Protein AF-A0A6N7WLU1-F1 (afdb_monomer)

InterPro domains:
  IPR025462 Protein of unknown function DUF4313 [PF14190] (260-358)

Secondary structure (DSSP, 8-state):
-EEEEE-TT--S-THHHHTTSEEEEEEEEEEEE---HHHHHHHHHHHHHS-HHHHHHHHHHHHHHHHHHHHHHHHHHHHHS-EETTSSS-SS-TTSSS--EEEEEEEPPGGGT--SEEEEEEEEEE-TTS-HHHHHHHHHHHHHHHHHHHTT-TTEEEEEEEEEEE-HHHHHHHHHHHHHHHTT-EEEETTEEEEEEEETTEEEEEETT-SS--EEPPHHHHHHHHHHTT-------GGG----EEEEEETTEEEEEEEEEEE-TTS-EEEEEEE-TTSS-EEEEESEE--SSPPPTTEEEE-TTT-TTHHHHHHHTT-EEEEEEEEEETTEEEEEEEE-HHHHHHH-HHHHHHHHHHHHHHH--

Foldseek 3Di:
DAEAEAAVQVDDDCVCVVVPQKDKFFFKKKKAFDDDPVRVVVLVVPVVPDDPVVNLVVVLVVQVVLQVLQVVVVVVCVVVFFEAPPDPDGPDDLLDPPGFWYKDFDFDDVSSVDGDTRRNIMMTTGRPNDDRVSNVVVVVVSVVVCCVPPVPPPRIYIYTYIDMDGPVVVLVVLLLVLLVVQAQDWDADPNATFGWHQDPNWIWTDGPPDPPDIHTDDSVRSQVGCVVVVNDPPPCPPPPPPQQFDWDDDPNDTWTWAWFWAADPVLAIWIWIWTCRPPDTDTDGTQFDDDDDDDDPQKTWGPCVSPVCSVVSCVVVVFWDFPPDWDDDDPDITTMTRGDLVNCCVNYVPSSVVSVVSVVVVVVD

Nearest PDB structures (foldseek):
  3gz6-assembly1_B  TM=7.232E-01  e=3.146E+00  Shewanella oneidensis
  7oc9-assembly1_A  TM=3.845E-01  e=5.058E-01  Bdellovibrio bacteriovorus HD100
  4k0j-assembly2_F  TM=1.305E-01  e=5.058E-01  Cupriavidus metallidurans CH34

pLDDT: mean 90.85, std 9.52, range [38.41, 98.44]

Mean predicted aligned error: 15.54 Å

Sequence (365 aa):
MKIHEDRSHVNIDTKWFTKGYAKEDVHTLRLQFLYDEAEQAANRQFQDSHTDEEWNQRIREASKNKSAAMEPVMSAIAQEFVCFQYAADDPAPYDSDQWDLFFWCNSFPSSLALSGRDFSYFTLTFNERQTWEKRNAVCQQVLDFLHTRFQNHPNLNVSIQYSIWFDHPKIHEVIERIKPRLEGQCCVYDQKEGRLLLQDGVLLFKPKYAKKHVCRLSQSDILTLSWELGIEDEEPAAEDSTPITLPYEKYGDTHPIQLQVTYYLNGNLAIEMIAWDDEVPEPWATLTVNLPGQRQKDHAFIDTNADSEFPVWLIRHGLALPTGRTMQSGFCTYPEYRFRADRLQELDPEGYADYLKNLERRCSA

Structure (mmCIF, N/CA/C/O backbone):
data_AF-A0A6N7WLU1-F1
#
_entry.id   AF-A0A6N7WLU1-F1
#
loop_
_atom_site.group_PDB
_atom_site.id
_atom_site.type_symbol
_atom_site.label_atom_id
_atom_site.label_alt_id
_atom_site.label_comp_id
_atom_site.label_asym_id
_atom_site.label_entity_id
_atom_site.label_seq_id
_atom_site.pdbx_PDB_ins_code
_atom_site.Cartn_x
_atom_site.Cartn_y
_atom_site.Cartn_z
_atom_site.occupancy
_atom_site.B_iso_or_equiv
_atom_site.auth_seq_id
_atom_site.auth_comp_id
_atom_site.auth_asym_id
_atom_site.auth_atom_id
_atom_site.pdbx_PDB_model_num
ATOM 1 N N . MET A 1 1 ? 18.699 -5.246 -17.454 1.00 93.88 1 MET A N 1
ATOM 2 C CA . MET A 1 1 ? 17.593 -4.430 -16.925 1.00 93.88 1 MET A CA 1
ATOM 3 C C . MET A 1 1 ? 17.991 -3.926 -15.554 1.00 93.88 1 MET A C 1
ATOM 5 O O . MET A 1 1 ? 18.672 -4.649 -14.837 1.00 93.88 1 MET A O 1
ATOM 9 N N . LYS A 1 2 ? 17.610 -2.700 -15.199 1.00 93.69 2 LYS A N 1
ATOM 10 C CA . LYS A 1 2 ? 17.848 -2.119 -13.871 1.00 93.69 2 LYS A CA 1
ATOM 11 C C . LYS A 1 2 ? 16.511 -1.716 -13.257 1.00 93.69 2 LYS A C 1
ATOM 13 O O . LYS A 1 2 ? 15.700 -1.111 -13.955 1.00 93.69 2 LYS A O 1
ATOM 18 N N . ILE A 1 3 ? 16.295 -2.058 -11.991 1.00 93.75 3 ILE A N 1
ATOM 19 C CA . ILE A 1 3 ? 15.084 -1.708 -11.241 1.00 93.75 3 ILE A CA 1
ATOM 20 C C . ILE A 1 3 ? 15.468 -0.710 -10.150 1.00 93.75 3 ILE A C 1
ATOM 22 O O . ILE A 1 3 ? 16.480 -0.898 -9.477 1.00 93.75 3 ILE A O 1
ATOM 26 N N . HIS A 1 4 ? 14.665 0.338 -9.995 1.00 93.62 4 HIS A N 1
ATOM 27 C CA . HIS A 1 4 ? 14.847 1.393 -9.003 1.00 93.62 4 HIS A CA 1
ATOM 28 C C . HIS A 1 4 ? 13.548 1.609 -8.232 1.00 93.62 4 HIS A C 1
ATOM 30 O O . HIS A 1 4 ? 12.469 1.597 -8.823 1.00 93.62 4 HIS A O 1
ATOM 36 N N . GLU A 1 5 ? 13.651 1.866 -6.935 1.00 92.38 5 GLU A N 1
ATOM 37 C CA . GLU A 1 5 ? 12.511 2.255 -6.104 1.00 92.38 5 GLU A CA 1
ATOM 38 C C . GLU A 1 5 ? 12.512 3.774 -5.907 1.00 92.38 5 GLU A C 1
ATOM 40 O O . GLU A 1 5 ? 13.498 4.352 -5.449 1.00 92.38 5 GLU A O 1
ATOM 45 N N . ASP A 1 6 ? 11.407 4.423 -6.266 1.00 88.25 6 ASP A N 1
ATOM 46 C CA . ASP A 1 6 ? 11.215 5.868 -6.187 1.00 88.25 6 ASP A CA 1
ATOM 47 C C . ASP A 1 6 ? 10.103 6.202 -5.184 1.00 88.25 6 ASP A C 1
ATOM 49 O O . ASP A 1 6 ? 8.908 6.120 -5.473 1.00 88.25 6 ASP A O 1
ATOM 53 N N . ARG A 1 7 ? 10.527 6.607 -3.984 1.00 87.31 7 ARG A N 1
ATOM 54 C CA . ARG A 1 7 ? 9.657 7.096 -2.903 1.00 87.31 7 ARG A CA 1
ATOM 55 C C . ARG A 1 7 ? 9.669 8.620 -2.782 1.00 87.31 7 ARG A C 1
ATOM 57 O O . ARG A 1 7 ? 9.241 9.152 -1.764 1.00 87.31 7 ARG A O 1
ATOM 64 N N . SER A 1 8 ? 10.151 9.347 -3.794 1.00 81.25 8 SER A N 1
ATOM 65 C CA . SER A 1 8 ? 10.285 10.814 -3.729 1.00 81.25 8 SER A CA 1
ATOM 66 C C . SER A 1 8 ? 8.956 11.551 -3.504 1.00 81.25 8 SER A C 1
ATOM 68 O O . SER A 1 8 ? 8.952 12.664 -2.981 1.00 81.25 8 SER A O 1
ATOM 70 N N . HIS A 1 9 ? 7.829 10.917 -3.844 1.00 72.00 9 HIS A N 1
ATOM 71 C CA . HIS A 1 9 ? 6.476 11.436 -3.627 1.00 72.00 9 HIS A CA 1
ATOM 72 C C . HIS A 1 9 ? 5.846 11.020 -2.285 1.00 72.00 9 HIS A C 1
ATOM 74 O O . HIS A 1 9 ? 4.779 11.518 -1.929 1.00 72.00 9 HIS A O 1
ATOM 80 N N . VAL A 1 10 ? 6.507 10.156 -1.510 1.00 80.62 10 VAL A N 1
ATOM 81 C CA . VAL A 1 10 ? 6.067 9.720 -0.178 1.00 80.62 10 VAL A CA 1
ATOM 82 C C . VAL A 1 10 ? 6.698 10.649 0.860 1.00 80.62 10 VAL A C 1
ATOM 84 O O . VAL A 1 10 ? 7.696 10.324 1.496 1.00 80.62 10 VAL A O 1
ATOM 87 N N . ASN A 1 11 ? 6.141 11.854 0.996 1.00 74.50 11 ASN A N 1
ATOM 88 C CA . ASN A 1 11 ? 6.599 12.845 1.972 1.00 74.50 11 ASN A CA 1
ATOM 89 C C . ASN A 1 11 ? 5.518 13.092 3.031 1.00 74.50 11 ASN A C 1
ATOM 91 O O . ASN A 1 11 ? 4.776 14.072 2.965 1.00 74.50 11 ASN A O 1
ATOM 95 N N . ILE A 1 12 ? 5.403 12.161 3.978 1.00 77.62 12 ILE A N 1
ATOM 96 C CA . ILE A 1 12 ? 4.497 12.265 5.122 1.00 77.62 12 ILE A CA 1
ATOM 97 C C . ILE A 1 12 ? 5.198 11.798 6.400 1.00 77.62 12 ILE A C 1
ATOM 99 O O . ILE A 1 12 ? 6.137 11.003 6.345 1.00 77.62 12 ILE A O 1
ATOM 103 N N . ASP A 1 13 ? 4.739 12.292 7.549 1.00 79.31 13 ASP A N 1
ATOM 104 C CA . ASP A 1 13 ? 5.225 11.866 8.861 1.00 79.31 13 ASP A CA 1
ATOM 105 C C . ASP A 1 13 ? 5.063 10.342 9.034 1.00 79.31 13 ASP A C 1
ATOM 107 O O . ASP A 1 13 ? 4.005 9.767 8.757 1.00 79.31 13 ASP A O 1
ATOM 111 N N . THR A 1 14 ? 6.119 9.676 9.508 1.00 82.75 14 THR A N 1
ATOM 112 C CA . THR A 1 14 ? 6.138 8.224 9.715 1.00 82.75 14 THR A CA 1
ATOM 113 C C . THR A 1 14 ? 5.072 7.755 10.707 1.00 82.75 14 THR A C 1
ATOM 115 O O . THR A 1 14 ? 4.638 6.601 10.634 1.00 82.75 14 THR A O 1
ATOM 118 N N . LYS A 1 15 ? 4.580 8.651 11.577 1.00 83.06 15 LYS A N 1
ATOM 119 C CA . LYS A 1 15 ? 3.493 8.391 12.529 1.00 83.06 15 LYS A CA 1
ATOM 120 C C . LYS A 1 15 ? 2.196 7.934 11.850 1.00 83.06 15 LYS A C 1
ATOM 122 O O . LYS A 1 15 ? 1.459 7.132 12.423 1.00 83.06 15 LYS A O 1
ATOM 127 N N . TRP A 1 16 ? 1.946 8.352 10.606 1.00 86.88 16 TRP A N 1
ATOM 128 C CA . TRP A 1 16 ? 0.795 7.890 9.820 1.00 86.88 16 TRP A CA 1
ATOM 129 C C . TRP A 1 16 ? 0.850 6.386 9.522 1.00 86.88 16 TRP A C 1
ATOM 131 O O . TRP A 1 16 ? -0.180 5.710 9.571 1.00 86.88 16 TRP A O 1
ATOM 141 N N . PHE A 1 17 ? 2.047 5.851 9.266 1.00 84.81 17 PHE A N 1
ATOM 142 C CA . PHE A 1 17 ? 2.252 4.420 9.038 1.00 84.81 17 PHE A CA 1
ATOM 143 C C . PHE A 1 17 ? 2.236 3.636 10.350 1.00 84.81 17 PHE A C 1
ATOM 145 O O . PHE A 1 17 ? 1.579 2.601 10.432 1.00 84.81 17 PHE A O 1
ATOM 152 N N . THR A 1 18 ? 2.904 4.129 11.401 1.00 84.44 18 THR A N 1
ATOM 153 C CA . THR A 1 18 ? 2.996 3.400 12.682 1.00 84.44 18 THR A CA 1
ATOM 154 C C . THR A 1 18 ? 1.649 3.271 13.389 1.00 84.44 18 THR A C 1
ATOM 156 O O . THR A 1 18 ? 1.381 2.239 13.998 1.00 84.44 18 THR A O 1
ATOM 159 N N . LYS A 1 19 ? 0.766 4.269 13.267 1.00 82.81 19 LYS A N 1
ATOM 160 C CA . LYS A 1 19 ? -0.621 4.205 13.766 1.00 82.81 19 LYS A CA 1
ATOM 161 C C . LYS A 1 19 ? -1.573 3.455 12.814 1.00 82.81 19 LYS A C 1
ATOM 163 O O . LYS A 1 19 ? -2.748 3.246 13.123 1.00 82.81 19 LYS A O 1
ATOM 168 N N . GLY A 1 20 ? -1.079 3.026 11.651 1.00 86.38 20 GLY A N 1
ATOM 169 C CA . GLY A 1 20 ? -1.842 2.275 10.658 1.00 86.38 20 GLY A CA 1
ATOM 170 C C . GLY A 1 20 ? -2.976 3.081 10.025 1.00 86.38 20 GLY A C 1
ATOM 171 O O . GLY A 1 20 ? -4.039 2.516 9.787 1.00 86.38 20 GLY A O 1
ATOM 172 N N . TYR A 1 21 ? -2.785 4.388 9.824 1.00 88.31 21 TYR A N 1
ATOM 173 C CA . TYR A 1 21 ? -3.697 5.250 9.055 1.00 88.31 21 TYR A CA 1
ATOM 174 C C . TYR A 1 21 ? -3.295 5.344 7.584 1.00 88.31 21 TYR A C 1
ATOM 176 O O . TYR A 1 21 ? -4.115 5.679 6.732 1.00 88.31 21 TYR A O 1
ATOM 184 N N . ALA A 1 22 ? -2.030 5.052 7.293 1.00 89.62 22 ALA A N 1
ATOM 185 C CA . ALA A 1 22 ? -1.471 5.056 5.959 1.00 89.62 22 ALA A CA 1
ATOM 186 C C . ALA A 1 22 ? -0.700 3.764 5.684 1.00 89.62 22 ALA A C 1
ATOM 188 O O . ALA A 1 22 ? -0.138 3.148 6.594 1.00 89.62 22 ALA A O 1
ATOM 189 N N . LYS A 1 23 ? -0.647 3.378 4.412 1.00 89.12 23 LYS A N 1
ATOM 190 C CA . LYS A 1 23 ? 0.209 2.307 3.897 1.00 89.12 23 LYS A CA 1
ATOM 191 C C . LYS A 1 23 ? 0.943 2.792 2.657 1.00 89.12 23 LYS A C 1
ATOM 193 O O . LYS A 1 23 ? 0.454 3.663 1.939 1.00 89.12 23 LYS A O 1
ATOM 198 N N . GLU A 1 24 ? 2.122 2.227 2.430 1.00 88.75 24 GLU A N 1
ATOM 199 C CA . GLU A 1 24 ? 2.823 2.398 1.162 1.00 88.75 24 GLU A CA 1
ATOM 200 C C . GLU A 1 24 ? 2.038 1.659 0.071 1.00 88.75 24 GLU A C 1
ATOM 202 O O . GLU A 1 24 ? 1.636 0.507 0.250 1.00 88.75 24 GLU A O 1
ATOM 207 N N . ASP A 1 25 ? 1.784 2.352 -1.033 1.00 91.81 25 ASP A N 1
ATOM 208 C CA . ASP A 1 25 ? 1.048 1.836 -2.181 1.00 91.81 25 ASP A CA 1
ATOM 209 C C . ASP A 1 25 ? 1.845 2.093 -3.458 1.00 91.81 25 ASP A C 1
ATOM 211 O O . ASP A 1 25 ? 2.680 2.997 -3.532 1.00 91.81 25 ASP A O 1
ATOM 215 N N . VAL A 1 26 ? 1.605 1.280 -4.476 1.00 94.50 26 VAL A N 1
ATOM 216 C CA . VAL A 1 26 ? 2.252 1.419 -5.778 1.00 94.50 26 VAL A CA 1
ATOM 217 C C . VAL A 1 26 ? 1.408 2.326 -6.663 1.00 94.50 26 VAL A C 1
ATOM 219 O O . VAL A 1 26 ? 0.217 2.096 -6.869 1.00 94.50 26 VAL A O 1
ATOM 222 N N . HIS A 1 27 ? 2.027 3.369 -7.212 1.00 94.50 27 HIS A N 1
ATOM 223 C CA . HIS A 1 27 ? 1.328 4.333 -8.056 1.00 94.50 27 HIS A CA 1
ATOM 224 C C . HIS A 1 27 ? 1.560 4.073 -9.537 1.00 94.50 27 HIS A C 1
ATOM 226 O O . HIS A 1 27 ? 0.618 3.989 -10.324 1.00 94.50 27 HIS A O 1
ATOM 232 N N . THR A 1 28 ? 2.819 3.967 -9.955 1.00 96.75 28 THR A N 1
ATOM 233 C CA . THR A 1 28 ? 3.169 3.878 -11.376 1.00 96.75 28 THR A CA 1
ATOM 234 C C . THR A 1 28 ? 4.484 3.139 -11.569 1.00 96.75 28 THR A C 1
ATOM 236 O O . THR A 1 28 ? 5.448 3.374 -10.844 1.00 96.75 28 THR A O 1
ATOM 239 N N . LEU A 1 29 ? 4.556 2.291 -12.593 1.00 98.06 29 LEU A N 1
ATOM 240 C CA . LEU A 1 29 ? 5.821 1.810 -13.137 1.00 98.06 29 LEU A CA 1
ATOM 241 C C . LEU A 1 29 ? 6.249 2.719 -14.283 1.00 98.06 29 LEU A C 1
ATOM 243 O O . LEU A 1 29 ? 5.501 2.934 -15.234 1.00 98.06 29 LEU A O 1
ATOM 247 N N . ARG A 1 30 ? 7.471 3.234 -14.218 1.00 97.88 30 ARG A N 1
ATOM 248 C CA . ARG A 1 30 ? 8.088 4.021 -15.286 1.00 97.88 30 ARG A CA 1
ATOM 249 C C . ARG A 1 30 ? 9.141 3.179 -15.978 1.00 97.88 30 ARG A C 1
ATOM 251 O O . ARG A 1 30 ? 10.101 2.756 -15.342 1.00 97.88 30 ARG A O 1
ATOM 258 N N . LEU A 1 31 ? 8.976 2.962 -17.276 1.00 98.19 31 LEU A N 1
ATOM 259 C CA . LEU A 1 31 ? 9.892 2.180 -18.090 1.00 98.19 31 LEU A CA 1
ATOM 260 C C . LEU A 1 31 ? 10.575 3.104 -19.092 1.00 98.19 31 LEU A C 1
ATOM 262 O O . LEU A 1 31 ? 9.920 3.844 -19.826 1.00 98.19 31 LEU A O 1
ATOM 266 N N . GLN A 1 32 ? 11.905 3.078 -19.112 1.00 97.50 32 GLN A N 1
ATOM 267 C CA . GLN A 1 32 ? 12.691 3.978 -19.943 1.00 97.50 32 GLN A CA 1
ATOM 268 C C . GLN A 1 32 ? 13.935 3.295 -20.506 1.00 97.50 32 GLN A C 1
ATOM 270 O O . GLN A 1 32 ? 14.627 2.541 -19.816 1.00 97.50 32 GLN A O 1
ATOM 275 N N . PHE A 1 33 ? 14.252 3.627 -21.755 1.00 97.56 33 PHE A N 1
ATOM 276 C CA . PHE A 1 33 ? 15.545 3.339 -22.353 1.00 97.56 33 PHE A CA 1
ATOM 277 C C . PHE A 1 33 ? 16.582 4.352 -21.857 1.00 97.56 33 PHE A C 1
ATOM 279 O O . PHE A 1 33 ? 16.478 5.543 -22.164 1.00 97.56 33 PHE A O 1
ATOM 286 N N . LEU A 1 34 ? 17.619 3.890 -21.156 1.00 96.06 34 LEU A N 1
ATOM 287 C CA . LEU A 1 34 ? 18.763 4.721 -20.772 1.00 96.06 34 LEU A CA 1
ATOM 288 C C . LEU A 1 34 ? 20.062 4.160 -21.347 1.00 96.06 34 LEU A C 1
ATOM 290 O O . LEU A 1 34 ? 20.343 2.965 -21.235 1.00 96.06 34 LEU A O 1
ATOM 294 N N . TYR A 1 35 ? 20.860 5.052 -21.929 1.00 94.38 35 TYR A N 1
ATOM 295 C CA . TYR A 1 35 ? 22.223 4.753 -22.354 1.00 94.38 35 TYR A CA 1
ATOM 296 C C . TYR A 1 35 ? 23.127 4.508 -21.150 1.00 94.38 35 TYR A C 1
ATOM 298 O O . TYR A 1 35 ? 23.018 5.213 -20.139 1.00 94.38 35 TYR A O 1
ATOM 306 N N . ASP A 1 36 ? 24.048 3.559 -21.280 1.00 92.69 36 ASP A N 1
ATOM 307 C CA . ASP A 1 36 ? 25.151 3.419 -20.337 1.00 92.69 36 ASP A CA 1
ATOM 308 C C . ASP A 1 36 ? 26.187 4.551 -20.492 1.00 92.69 36 ASP A C 1
ATOM 310 O O . ASP A 1 36 ? 26.099 5.408 -21.377 1.00 92.69 36 ASP A O 1
ATOM 314 N N . GLU A 1 37 ? 27.165 4.601 -19.589 1.00 93.50 37 GLU A N 1
ATOM 315 C CA . GLU A 1 37 ? 28.172 5.667 -19.581 1.00 93.50 37 GLU A CA 1
ATOM 316 C C . GLU A 1 37 ? 29.026 5.695 -20.857 1.00 93.50 37 GLU A C 1
ATOM 318 O O . GLU A 1 37 ? 29.395 6.779 -21.321 1.00 93.50 37 GLU A O 1
ATOM 323 N N . ALA A 1 38 ? 29.309 4.531 -21.448 1.00 94.75 38 ALA A N 1
ATOM 324 C CA . ALA A 1 38 ? 30.110 4.417 -22.660 1.00 94.75 38 ALA A CA 1
ATOM 325 C C . ALA A 1 38 ? 29.323 4.907 -23.883 1.00 94.75 38 ALA A C 1
ATOM 327 O O . ALA A 1 38 ? 29.839 5.688 -24.683 1.00 94.75 38 ALA A O 1
ATOM 328 N N . GLU A 1 39 ? 28.052 4.527 -23.995 1.00 94.31 39 GLU A N 1
ATOM 329 C CA . GLU A 1 39 ? 27.132 4.999 -25.027 1.00 94.31 39 GLU A CA 1
ATOM 330 C C . GLU A 1 39 ? 26.903 6.513 -24.928 1.00 94.31 39 GLU A C 1
ATOM 332 O O . GLU A 1 39 ? 26.920 7.222 -25.939 1.00 94.31 39 GLU A O 1
ATOM 337 N N . GLN A 1 40 ? 26.742 7.044 -23.711 1.00 92.81 40 GLN A N 1
ATOM 338 C CA . GLN A 1 40 ? 26.640 8.487 -23.486 1.00 92.81 40 GLN A CA 1
ATOM 339 C C . GLN A 1 40 ? 27.921 9.220 -23.900 1.00 92.81 40 GLN A C 1
ATOM 341 O O . GLN A 1 40 ? 27.842 10.270 -24.538 1.00 92.81 40 GLN A O 1
ATOM 346 N N . ALA A 1 41 ? 29.097 8.683 -23.561 1.00 94.56 41 ALA A N 1
ATOM 347 C CA . ALA A 1 41 ? 30.378 9.261 -23.960 1.00 94.56 41 ALA A CA 1
ATOM 348 C C . ALA A 1 41 ? 30.562 9.244 -25.485 1.00 94.56 41 ALA A C 1
ATOM 350 O O . ALA A 1 41 ? 30.956 10.260 -26.056 1.00 94.56 41 ALA A O 1
ATOM 351 N N . ALA A 1 42 ? 30.200 8.143 -26.148 1.00 93.88 42 ALA A N 1
ATOM 352 C CA . ALA A 1 42 ? 30.236 8.034 -27.603 1.00 93.88 42 ALA A CA 1
ATOM 353 C C . ALA A 1 42 ? 29.284 9.032 -28.280 1.00 93.88 42 ALA A C 1
ATOM 355 O O . ALA A 1 42 ? 29.639 9.641 -29.288 1.00 93.88 42 ALA A O 1
ATOM 356 N N . ASN A 1 43 ? 28.090 9.242 -27.718 1.00 93.44 43 ASN A N 1
ATOM 357 C CA . ASN A 1 43 ? 27.145 10.233 -28.230 1.00 93.44 43 ASN A CA 1
ATOM 358 C C . ASN A 1 43 ? 27.658 11.671 -28.051 1.00 93.44 43 ASN A C 1
ATOM 360 O O . ASN A 1 43 ? 27.540 12.452 -28.992 1.00 93.44 43 ASN A O 1
ATOM 364 N N . ARG A 1 44 ? 28.278 12.003 -26.907 1.00 93.56 44 ARG A N 1
ATOM 365 C CA . ARG A 1 44 ? 28.929 13.311 -26.691 1.00 93.56 44 ARG A CA 1
ATOM 366 C C . ARG A 1 44 ? 30.067 13.543 -27.685 1.00 93.56 44 ARG A C 1
ATOM 368 O O . ARG A 1 44 ? 30.080 14.551 -28.375 1.00 93.56 44 ARG A O 1
ATOM 375 N N . GLN A 1 45 ? 30.964 12.567 -27.831 1.00 94.62 45 GLN A N 1
ATOM 376 C CA . GLN A 1 45 ? 32.070 12.657 -28.783 1.00 94.62 45 GLN A CA 1
ATOM 377 C C . GLN A 1 45 ? 31.574 12.830 -30.224 1.00 94.62 45 GLN A C 1
ATOM 379 O O . GLN A 1 45 ? 32.156 13.602 -30.982 1.00 94.62 45 GLN A O 1
ATOM 384 N N . PHE A 1 46 ? 30.514 12.116 -30.617 1.00 93.62 46 PHE A N 1
ATOM 385 C CA . PHE A 1 46 ? 29.928 12.264 -31.946 1.00 93.62 46 PHE A CA 1
ATOM 386 C C . PHE A 1 46 ? 29.381 13.679 -32.151 1.00 93.62 46 PHE A C 1
ATOM 388 O O . PHE A 1 46 ? 29.700 14.296 -33.161 1.00 93.62 46 PHE A O 1
ATOM 395 N N . GLN A 1 47 ? 28.626 14.206 -31.182 1.00 92.31 47 GLN A N 1
ATOM 396 C CA . GLN A 1 47 ? 28.096 15.569 -31.227 1.00 92.31 47 GLN A CA 1
ATOM 397 C C . GLN A 1 47 ? 29.210 16.619 -31.369 1.00 92.31 47 GLN A C 1
ATOM 399 O O . GLN A 1 47 ? 29.077 17.532 -32.172 1.00 92.31 47 GLN A O 1
ATOM 404 N N . ASP A 1 48 ? 30.319 16.462 -30.642 1.00 93.19 48 ASP A N 1
ATOM 405 C CA . ASP A 1 48 ? 31.436 17.417 -30.669 1.00 93.19 48 ASP A CA 1
ATOM 406 C C . ASP A 1 48 ? 32.249 17.378 -31.977 1.00 93.19 48 ASP A C 1
ATOM 408 O O . ASP A 1 48 ? 32.985 18.317 -32.283 1.00 93.19 48 ASP A O 1
ATOM 412 N N . SER A 1 49 ? 32.171 16.278 -32.735 1.00 93.31 49 SER A N 1
ATOM 413 C CA . SER A 1 49 ? 33.027 16.022 -33.906 1.00 93.31 49 SER A CA 1
ATOM 414 C C . SER A 1 49 ? 32.304 16.048 -35.253 1.00 93.31 49 SER A C 1
ATOM 416 O O . SER A 1 49 ? 32.971 15.939 -36.282 1.00 93.31 49 SER A O 1
ATOM 418 N N . HIS A 1 50 ? 30.977 16.187 -35.262 1.00 93.62 50 HIS A N 1
ATOM 419 C CA . HIS A 1 50 ? 30.147 16.125 -36.467 1.00 93.62 50 HIS A CA 1
ATOM 420 C C . HIS A 1 50 ? 29.307 17.389 -36.637 1.00 93.62 50 HIS A C 1
ATOM 422 O O . HIS A 1 50 ? 29.154 18.197 -35.723 1.00 93.62 50 HIS A O 1
ATOM 428 N N . THR A 1 51 ? 28.770 17.561 -37.840 1.00 95.06 51 THR A N 1
ATOM 429 C CA . THR A 1 51 ? 27.876 18.677 -38.161 1.00 95.06 51 THR A CA 1
ATOM 430 C C . THR A 1 51 ? 26.520 18.538 -37.465 1.00 95.06 51 THR A C 1
ATOM 432 O O . THR A 1 51 ? 26.098 17.438 -37.091 1.00 95.06 51 THR A O 1
ATOM 435 N N . ASP A 1 52 ? 25.795 19.653 -37.342 1.00 90.81 52 ASP A N 1
ATOM 436 C CA . ASP A 1 52 ? 24.436 19.658 -36.794 1.00 90.81 52 ASP A CA 1
ATOM 437 C C . ASP A 1 52 ? 23.493 18.764 -37.617 1.00 90.81 52 ASP A C 1
ATOM 439 O O . ASP A 1 52 ? 22.632 18.084 -37.056 1.00 90.81 52 ASP A O 1
ATOM 443 N N . GLU A 1 53 ? 23.644 18.713 -38.944 1.00 92.25 53 GLU A N 1
ATOM 444 C CA . GLU A 1 53 ? 22.867 17.827 -39.814 1.00 92.25 53 GLU A CA 1
ATOM 445 C C . GLU A 1 53 ? 23.099 16.342 -39.497 1.00 92.25 53 GLU A C 1
ATOM 447 O O . GLU A 1 53 ? 22.135 15.586 -39.335 1.00 92.25 53 GLU A O 1
ATOM 452 N N . GLU A 1 54 ? 24.360 15.922 -39.367 1.00 92.62 54 GLU A N 1
ATOM 453 C CA . GLU A 1 54 ? 24.735 14.542 -39.031 1.00 92.62 54 GLU A CA 1
ATOM 454 C C . GLU A 1 54 ? 24.272 14.165 -37.619 1.00 92.62 54 GLU A C 1
ATOM 456 O O . GLU A 1 54 ? 23.756 13.065 -37.394 1.00 92.62 54 GLU A O 1
ATOM 461 N N . TRP A 1 55 ? 24.389 15.092 -36.666 1.00 92.62 55 TRP A N 1
ATOM 462 C CA . TRP A 1 55 ? 23.881 14.907 -35.311 1.00 92.62 55 TRP A CA 1
ATOM 463 C C . TRP A 1 55 ? 22.357 14.749 -35.286 1.00 92.62 55 TRP A C 1
ATOM 465 O O . TRP A 1 55 ? 21.833 13.822 -34.663 1.00 92.62 55 TRP A O 1
ATOM 475 N N . ASN A 1 56 ? 21.631 15.589 -36.028 1.00 91.12 56 ASN A N 1
ATOM 476 C CA . ASN A 1 56 ? 20.179 15.494 -36.155 1.00 91.12 56 ASN A CA 1
ATOM 477 C C . ASN A 1 56 ? 19.741 14.167 -36.791 1.00 91.12 56 ASN A C 1
ATOM 479 O O . ASN A 1 56 ? 18.757 13.566 -36.345 1.00 91.12 56 ASN A O 1
ATOM 483 N N . GLN A 1 57 ? 20.467 13.673 -37.799 1.00 91.62 57 GLN A N 1
ATOM 484 C CA . GLN A 1 57 ? 20.212 12.352 -38.373 1.00 91.62 57 GLN A CA 1
ATOM 485 C C . GLN A 1 57 ? 20.425 11.243 -37.334 1.00 91.62 57 GLN A C 1
ATOM 487 O O . GLN A 1 57 ? 19.543 10.397 -37.154 1.00 91.62 57 GLN A O 1
ATOM 492 N N . ARG A 1 58 ? 21.537 11.286 -36.591 1.00 92.75 58 ARG A N 1
ATOM 493 C CA . ARG A 1 58 ? 21.829 10.317 -35.530 1.00 92.75 58 ARG A CA 1
ATOM 494 C C . ARG A 1 58 ? 20.761 10.320 -34.438 1.00 92.75 58 ARG A C 1
ATOM 496 O O . ARG A 1 58 ? 20.343 9.247 -34.014 1.00 92.75 58 ARG A O 1
ATOM 503 N N . ILE A 1 59 ? 20.270 11.487 -34.008 1.00 92.00 59 ILE A N 1
ATOM 504 C CA . ILE A 1 59 ? 19.169 11.580 -33.033 1.00 92.00 59 ILE A CA 1
ATOM 505 C C . ILE A 1 59 ? 17.907 10.906 -33.577 1.00 92.00 59 ILE A C 1
ATOM 507 O O . ILE A 1 59 ? 17.254 10.159 -32.848 1.00 92.00 59 ILE A O 1
ATOM 511 N N . ARG A 1 60 ? 17.553 11.138 -34.847 1.00 92.38 60 ARG A N 1
ATOM 512 C CA . ARG A 1 60 ? 16.374 10.507 -35.465 1.00 92.38 60 ARG A CA 1
ATOM 513 C C . ARG A 1 60 ? 16.493 8.986 -35.483 1.00 92.38 60 ARG A C 1
ATOM 515 O O . ARG A 1 60 ? 15.543 8.301 -35.107 1.00 92.38 60 ARG A O 1
ATOM 522 N N . GLU A 1 61 ? 17.643 8.458 -35.893 1.00 93.00 61 GLU A N 1
ATOM 523 C CA . GLU A 1 61 ? 17.916 7.015 -35.907 1.00 93.00 61 GLU A CA 1
ATOM 524 C C . GLU A 1 61 ? 17.921 6.430 -34.491 1.00 93.00 61 GLU A C 1
ATOM 526 O O . GLU A 1 61 ? 17.264 5.423 -34.230 1.00 93.00 61 GLU A O 1
ATOM 531 N N . ALA A 1 62 ? 18.567 7.109 -33.543 1.00 93.50 62 ALA A N 1
ATOM 532 C CA . ALA A 1 62 ? 18.574 6.730 -32.139 1.00 93.50 62 ALA A CA 1
ATOM 533 C C . ALA A 1 62 ? 17.157 6.685 -31.548 1.00 93.50 62 ALA A C 1
ATOM 535 O O . ALA A 1 62 ? 16.819 5.728 -30.858 1.00 93.50 62 ALA A O 1
ATOM 536 N N . SER A 1 63 ? 16.305 7.677 -31.822 1.00 93.19 63 SER A N 1
ATOM 537 C CA . SER A 1 63 ? 14.911 7.690 -31.354 1.00 93.19 63 SER A CA 1
ATOM 538 C C . SER A 1 63 ? 14.104 6.510 -31.896 1.00 93.19 63 SER A C 1
ATOM 540 O O . SER A 1 63 ? 13.402 5.861 -31.121 1.00 93.19 63 SER A O 1
ATOM 542 N N . LYS A 1 64 ? 14.272 6.154 -33.178 1.00 94.44 64 LYS A N 1
ATOM 543 C CA . LYS A 1 64 ? 13.665 4.936 -33.743 1.00 94.44 64 LYS A CA 1
ATOM 544 C C . LYS A 1 64 ? 14.162 3.678 -33.036 1.00 94.44 64 LYS A C 1
ATOM 546 O O . LYS A 1 64 ? 13.348 2.860 -32.627 1.00 94.44 64 LYS A O 1
ATOM 551 N N . ASN A 1 65 ? 15.476 3.543 -32.860 1.00 95.12 65 ASN A N 1
ATOM 552 C CA . ASN A 1 65 ? 16.080 2.346 -32.273 1.00 95.12 65 ASN A CA 1
ATOM 553 C C . ASN A 1 65 ? 15.671 2.154 -30.809 1.00 95.12 65 ASN A C 1
ATOM 555 O O . ASN A 1 65 ? 15.334 1.043 -30.410 1.00 95.12 65 ASN A O 1
ATOM 559 N N . LYS A 1 66 ? 15.642 3.235 -30.019 1.00 96.00 66 LYS A N 1
ATOM 560 C CA . LYS A 1 66 ? 15.184 3.198 -28.622 1.00 96.00 66 LYS A CA 1
ATOM 561 C C . LYS A 1 66 ? 13.726 2.757 -28.525 1.00 96.00 66 LYS A C 1
ATOM 563 O O . LYS A 1 66 ? 13.405 1.883 -27.728 1.00 96.00 66 LYS A O 1
ATOM 568 N N . SER A 1 67 ? 12.855 3.339 -29.352 1.00 96.69 67 SER A N 1
ATOM 569 C CA . SER A 1 67 ? 11.444 2.956 -29.391 1.00 96.69 67 SER A CA 1
ATOM 570 C C . SER A 1 67 ? 11.271 1.502 -29.839 1.00 96.69 67 SER A C 1
ATOM 572 O O . SER A 1 67 ? 10.574 0.748 -29.174 1.00 96.69 67 SER A O 1
ATOM 574 N N . ALA A 1 68 ? 11.960 1.076 -30.900 1.00 96.31 68 ALA A N 1
ATOM 575 C CA . ALA A 1 68 ? 11.898 -0.296 -31.409 1.00 96.31 68 ALA A CA 1
ATOM 576 C C . ALA A 1 68 ? 12.432 -1.340 -30.411 1.00 96.31 68 ALA A C 1
ATOM 578 O O . ALA A 1 68 ? 11.982 -2.481 -30.422 1.00 96.31 68 ALA A O 1
ATOM 579 N N . ALA A 1 69 ? 13.371 -0.965 -29.538 1.00 96.44 69 ALA A N 1
ATOM 580 C CA . ALA A 1 69 ? 13.848 -1.831 -28.461 1.00 96.44 69 ALA A CA 1
ATOM 581 C C . ALA A 1 69 ? 12.816 -1.983 -27.326 1.00 96.44 69 ALA A C 1
ATOM 583 O O . ALA A 1 69 ? 12.685 -3.060 -26.751 1.00 96.44 69 ALA A O 1
ATOM 584 N N . MET A 1 70 ? 12.071 -0.918 -27.016 1.00 97.88 70 MET A N 1
ATOM 585 C CA . MET A 1 70 ? 11.129 -0.875 -25.890 1.00 97.88 70 MET A CA 1
ATOM 586 C C . MET A 1 70 ? 9.702 -1.305 -26.255 1.00 97.88 70 MET A C 1
ATOM 588 O O . MET A 1 70 ? 8.970 -1.796 -25.397 1.00 97.88 70 MET A O 1
ATOM 592 N N . GLU A 1 71 ? 9.290 -1.160 -27.513 1.00 97.00 71 GLU A N 1
ATOM 593 C CA . GLU A 1 71 ? 7.958 -1.554 -27.985 1.00 97.00 71 GLU A CA 1
ATOM 594 C C . GLU A 1 71 ? 7.646 -3.045 -27.735 1.00 97.00 71 GLU A C 1
ATOM 596 O O . GLU A 1 71 ? 6.572 -3.329 -27.198 1.00 97.00 71 GLU A O 1
ATOM 601 N N . PRO A 1 72 ? 8.561 -4.007 -27.995 1.00 97.75 72 PRO A N 1
ATOM 602 C CA . PRO A 1 72 ? 8.337 -5.412 -27.654 1.00 97.75 72 PRO A CA 1
ATOM 603 C C . PRO A 1 72 ? 8.163 -5.661 -26.154 1.00 97.75 72 PRO A C 1
ATOM 605 O O . PRO A 1 72 ? 7.457 -6.594 -25.775 1.00 97.75 72 PRO A O 1
ATOM 608 N N . VAL A 1 73 ? 8.782 -4.838 -25.297 1.00 97.88 73 VAL A N 1
ATOM 609 C CA . VAL A 1 73 ? 8.608 -4.926 -23.839 1.00 97.88 73 VAL A CA 1
ATOM 610 C C . VAL A 1 73 ? 7.165 -4.585 -23.487 1.00 97.88 73 VAL A C 1
ATOM 612 O O . VAL A 1 73 ? 6.486 -5.392 -22.858 1.00 97.88 73 VAL A O 1
ATOM 615 N N . MET A 1 74 ? 6.668 -3.437 -23.959 1.00 97.50 74 MET A N 1
ATOM 616 C CA . MET A 1 74 ? 5.282 -3.032 -23.720 1.00 97.50 74 MET A CA 1
ATOM 617 C C . MET A 1 74 ? 4.279 -4.015 -24.337 1.00 97.50 74 MET A C 1
ATOM 619 O O . MET A 1 74 ? 3.301 -4.388 -23.695 1.00 97.50 74 MET A O 1
ATOM 623 N N . SER A 1 75 ? 4.536 -4.476 -25.564 1.00 97.12 75 SER A N 1
ATOM 624 C CA . SER A 1 75 ? 3.674 -5.449 -26.238 1.00 97.12 75 SER A CA 1
ATOM 625 C C . SER A 1 75 ? 3.574 -6.763 -25.465 1.00 97.12 75 SER A C 1
ATOM 627 O O . SER A 1 75 ? 2.488 -7.330 -25.385 1.00 97.12 75 SER A O 1
ATOM 629 N N . ALA A 1 76 ? 4.674 -7.233 -24.874 1.00 97.69 76 ALA A N 1
ATOM 630 C CA . ALA A 1 76 ? 4.669 -8.443 -24.066 1.00 97.69 76 ALA A CA 1
ATOM 631 C C . ALA A 1 76 ? 3.930 -8.241 -22.732 1.00 97.69 76 ALA A C 1
ATOM 633 O O . ALA A 1 76 ? 3.220 -9.142 -22.307 1.00 97.69 76 ALA A O 1
ATOM 634 N N . ILE A 1 77 ? 4.037 -7.062 -22.104 1.00 97.69 77 ILE A N 1
ATOM 635 C CA . ILE A 1 77 ? 3.241 -6.719 -20.911 1.00 97.69 77 ILE A CA 1
ATOM 636 C C . ILE A 1 77 ? 1.745 -6.750 -21.251 1.00 97.69 77 ILE A C 1
ATOM 638 O O . ILE A 1 77 ? 0.975 -7.407 -20.563 1.00 97.69 77 ILE A O 1
ATOM 642 N N . ALA A 1 78 ? 1.330 -6.110 -22.344 1.00 96.56 78 ALA A N 1
ATOM 643 C CA . ALA A 1 78 ? -0.079 -6.053 -22.741 1.00 96.56 78 ALA A CA 1
ATOM 644 C C . ALA A 1 78 ? -0.692 -7.411 -23.143 1.00 96.56 78 ALA A C 1
ATOM 646 O O . ALA A 1 78 ? -1.906 -7.503 -23.298 1.00 96.56 78 ALA A O 1
ATOM 647 N N . GLN A 1 79 ? 0.124 -8.450 -23.354 1.00 95.69 79 GLN A N 1
ATOM 648 C CA . GLN A 1 79 ? -0.363 -9.818 -23.577 1.00 95.69 79 GLN A CA 1
ATOM 649 C C . GLN A 1 79 ? -0.720 -10.532 -22.270 1.00 95.69 79 GLN A C 1
ATOM 651 O O . GLN A 1 79 ? -1.578 -11.409 -22.283 1.00 95.69 79 GLN A O 1
ATOM 656 N N . GLU A 1 80 ? -0.070 -10.165 -21.165 1.00 96.50 80 GLU A N 1
ATOM 657 C CA . GLU A 1 80 ? -0.244 -10.811 -19.859 1.00 96.50 80 GLU A CA 1
ATOM 658 C C . GLU A 1 80 ? -1.148 -10.001 -18.917 1.00 96.50 80 GLU A C 1
ATOM 660 O O . GLU A 1 80 ? -1.807 -10.572 -18.053 1.00 96.50 80 GLU A O 1
ATOM 665 N N . PHE A 1 81 ? -1.194 -8.676 -19.083 1.00 96.81 81 PHE A N 1
ATOM 666 C CA . PHE A 1 81 ? -1.916 -7.752 -18.206 1.00 96.81 81 PHE A CA 1
ATOM 667 C C . PHE A 1 81 ? -2.967 -6.954 -18.974 1.00 96.81 81 PHE A C 1
ATOM 669 O O . PHE A 1 81 ? -2.779 -6.605 -20.143 1.00 96.81 81 PHE A O 1
ATOM 676 N N . VAL A 1 82 ? -4.062 -6.590 -18.300 1.00 96.38 82 VAL A N 1
ATOM 677 C CA . VAL A 1 82 ? -5.118 -5.785 -18.920 1.00 96.38 82 VAL A CA 1
ATOM 678 C C . VAL A 1 82 ? -4.695 -4.313 -18.938 1.00 96.38 82 VAL A C 1
ATOM 680 O O . VAL A 1 82 ? -4.832 -3.596 -17.943 1.00 96.38 82 VAL A O 1
ATOM 683 N N . CYS A 1 83 ? -4.161 -3.858 -20.075 1.00 96.69 83 CYS A N 1
ATOM 684 C CA . CYS A 1 83 ? -3.659 -2.494 -20.248 1.00 96.69 83 CYS A CA 1
ATOM 685 C C . CYS A 1 83 ? -4.676 -1.559 -20.922 1.00 96.69 83 CYS A C 1
ATOM 687 O O . CYS A 1 83 ? -4.959 -1.686 -22.115 1.00 96.69 83 CYS A O 1
ATOM 689 N N . PHE A 1 84 ? -5.162 -0.561 -20.188 1.00 95.12 84 PHE A N 1
ATOM 690 C CA . PHE A 1 84 ? -5.986 0.522 -20.723 1.00 95.12 84 PHE A CA 1
ATOM 691 C C . PHE A 1 84 ? -5.146 1.464 -21.609 1.00 95.12 84 PHE A C 1
ATOM 693 O O . PHE A 1 84 ? -3.968 1.684 -21.330 1.00 95.12 84 PHE A O 1
ATOM 700 N N . GLN A 1 85 ? -5.735 2.019 -22.678 1.00 93.56 85 GLN A N 1
ATOM 701 C CA . GLN A 1 85 ? -5.106 2.952 -23.638 1.00 93.56 85 GLN A CA 1
ATOM 702 C C . GLN A 1 85 ? -3.945 2.385 -24.495 1.00 93.56 85 GLN A C 1
ATOM 704 O O . GLN A 1 85 ? -3.389 3.082 -25.357 1.00 93.56 85 GLN A O 1
ATOM 709 N N . TYR A 1 86 ? -3.576 1.110 -24.338 1.00 94.12 86 TYR A N 1
ATOM 710 C CA . TYR A 1 86 ? -2.553 0.502 -25.192 1.00 94.12 86 TYR A CA 1
ATOM 711 C C . TYR A 1 86 ? -3.101 0.088 -26.566 1.00 94.12 86 TYR A C 1
ATOM 713 O O . TYR A 1 86 ? -2.547 0.507 -27.586 1.00 94.12 86 TYR A O 1
ATOM 721 N N . ALA A 1 87 ? -4.179 -0.696 -26.603 1.00 89.88 87 ALA A N 1
ATOM 722 C CA . ALA A 1 87 ? -4.840 -1.102 -27.843 1.00 89.88 87 ALA A CA 1
ATOM 723 C C . ALA A 1 87 ? -5.744 0.014 -28.404 1.00 89.88 87 ALA A C 1
ATOM 725 O O . ALA A 1 87 ? -5.928 1.055 -27.776 1.00 89.88 87 ALA A O 1
ATOM 726 N N . ALA A 1 88 ? -6.275 -0.190 -29.616 1.00 82.75 88 ALA A N 1
ATOM 727 C CA . ALA A 1 88 ? -7.232 0.737 -30.226 1.00 82.75 88 ALA A CA 1
ATOM 728 C C . ALA A 1 88 ? -8.593 0.724 -29.511 1.00 82.75 88 ALA A C 1
ATOM 730 O O . ALA A 1 88 ? -9.249 1.760 -29.441 1.00 82.75 88 ALA A O 1
ATOM 731 N N . ASP A 1 89 ? -8.975 -0.438 -28.980 1.00 89.00 89 ASP A N 1
ATOM 732 C CA . ASP A 1 89 ? -10.202 -0.632 -28.221 1.00 89.00 89 ASP A CA 1
ATOM 733 C C . ASP A 1 89 ? -9.891 -0.663 -26.723 1.00 89.00 89 ASP A C 1
ATOM 735 O O . ASP A 1 89 ? -8.905 -1.274 -26.291 1.00 89.00 89 ASP A O 1
ATOM 739 N N . ASP A 1 90 ? -10.751 -0.028 -25.930 1.00 87.81 90 ASP A N 1
ATOM 740 C CA . ASP A 1 90 ? -10.639 -0.065 -24.478 1.00 87.81 90 ASP A CA 1
ATOM 741 C C . ASP A 1 90 ? -11.000 -1.468 -23.962 1.00 87.81 90 ASP A C 1
ATOM 743 O O . ASP A 1 90 ? -12.059 -2.002 -24.310 1.00 87.81 90 ASP A O 1
ATOM 747 N N . PRO A 1 91 ? -10.162 -2.081 -23.106 1.00 88.75 91 PRO A N 1
ATOM 748 C CA . PRO A 1 91 ? -10.391 -3.450 -22.644 1.00 88.75 91 PRO A CA 1
ATOM 749 C C . PRO A 1 91 ? -11.575 -3.570 -21.670 1.00 88.75 91 PRO A C 1
ATOM 751 O O . PRO A 1 91 ? -12.122 -4.656 -21.492 1.00 88.75 91 PRO A O 1
ATOM 754 N N . ALA A 1 92 ? -11.953 -2.467 -21.022 1.00 92.19 92 ALA A N 1
ATOM 755 C CA . ALA A 1 92 ? -13.043 -2.352 -20.057 1.00 92.19 92 ALA A CA 1
ATOM 756 C C . ALA A 1 92 ? -13.408 -0.863 -19.867 1.00 92.19 92 ALA A C 1
ATOM 758 O O . ALA A 1 92 ? -12.638 -0.005 -20.293 1.00 92.19 92 ALA A O 1
ATOM 759 N N . PRO A 1 93 ? -14.529 -0.505 -19.212 1.00 93.19 93 PRO A N 1
ATOM 760 C CA . PRO A 1 93 ? -14.822 0.887 -18.865 1.00 93.19 93 PRO A CA 1
ATOM 761 C C . PRO A 1 93 ? -13.741 1.499 -17.961 1.00 93.19 93 PRO A C 1
ATOM 763 O O . PRO A 1 93 ? -13.298 0.855 -17.008 1.00 93.19 93 PRO A O 1
ATOM 766 N N . TYR A 1 94 ? -13.372 2.760 -18.204 1.00 90.31 94 TYR A N 1
ATOM 767 C CA . TYR A 1 94 ? -12.324 3.453 -17.441 1.00 90.31 94 TYR A CA 1
ATOM 768 C C . TYR A 1 94 ? -12.579 3.449 -15.923 1.00 90.31 94 TYR A C 1
ATOM 770 O O . TYR A 1 94 ? -11.690 3.113 -15.150 1.00 90.31 94 TYR A O 1
ATOM 778 N N . ASP A 1 95 ? -13.813 3.725 -15.492 1.00 91.88 95 ASP A N 1
ATOM 779 C CA . ASP A 1 95 ? -14.188 3.770 -14.069 1.00 91.88 95 ASP A CA 1
ATOM 780 C C . ASP A 1 95 ? -14.371 2.390 -13.404 1.00 91.88 95 ASP A C 1
ATOM 782 O O . ASP A 1 95 ? -14.795 2.318 -12.250 1.00 91.88 95 ASP A O 1
ATOM 786 N N . SER A 1 96 ? -14.069 1.295 -14.107 1.00 94.44 96 SER A N 1
ATOM 787 C CA . SER A 1 96 ? -14.139 -0.065 -13.559 1.00 94.44 96 SER A CA 1
ATOM 788 C C . SER A 1 96 ? -12.821 -0.516 -12.917 1.00 94.44 96 SER A C 1
ATOM 790 O O . SER A 1 96 ? -11.755 0.043 -13.164 1.00 94.44 96 SER A O 1
ATOM 792 N N . ASP A 1 97 ? -12.882 -1.584 -12.126 1.00 94.19 97 ASP A N 1
ATOM 793 C CA . ASP A 1 97 ? -11.735 -2.279 -11.524 1.00 94.19 97 ASP A CA 1
ATOM 794 C C . ASP A 1 97 ? -11.183 -3.426 -12.407 1.00 94.19 97 ASP A C 1
ATOM 796 O O . ASP A 1 97 ? -10.324 -4.206 -11.972 1.00 94.19 97 ASP A O 1
ATOM 800 N N . GLN A 1 98 ? -11.679 -3.532 -13.648 1.00 94.88 98 GLN A N 1
ATOM 801 C CA . GLN A 1 98 ? -11.478 -4.666 -14.562 1.00 94.88 98 GLN A CA 1
ATOM 802 C C . GLN A 1 98 ? -10.210 -4.580 -15.421 1.00 94.88 98 GLN A C 1
ATOM 804 O O . GLN A 1 98 ? -9.899 -5.521 -16.146 1.00 94.88 98 GLN A O 1
ATOM 809 N N . TRP A 1 99 ? -9.484 -3.469 -15.352 1.00 96.50 99 TRP A N 1
ATOM 810 C CA . TRP A 1 99 ? -8.178 -3.298 -15.984 1.00 96.50 99 TRP A CA 1
ATOM 811 C C . TRP A 1 99 ? -7.110 -3.042 -14.922 1.00 96.50 99 TRP A C 1
ATOM 813 O O . TRP A 1 99 ? -7.423 -2.557 -13.833 1.00 96.50 99 TRP A O 1
ATOM 823 N N . ASP A 1 100 ? -5.860 -3.371 -15.238 1.00 96.75 100 ASP A N 1
ATOM 824 C CA . ASP A 1 100 ? -4.762 -3.406 -14.268 1.00 96.75 100 ASP A CA 1
ATOM 825 C C . ASP A 1 100 ? -3.850 -2.185 -14.381 1.00 96.75 100 ASP A C 1
ATOM 827 O O . ASP A 1 100 ? -3.484 -1.571 -13.376 1.00 96.75 100 ASP A O 1
ATOM 831 N N . LEU A 1 101 ? -3.493 -1.831 -15.618 1.00 98.00 101 LEU A N 1
ATOM 832 C CA . LEU A 1 101 ? -2.469 -0.837 -15.919 1.00 98.00 101 LEU A CA 1
ATOM 833 C C . LEU A 1 101 ? -2.992 0.174 -16.933 1.00 98.00 101 LEU A C 1
ATOM 835 O O . LEU A 1 101 ? -3.501 -0.195 -17.986 1.00 98.00 101 LEU A O 1
ATOM 839 N N . PHE A 1 102 ? -2.816 1.455 -16.657 1.00 97.69 102 PHE A N 1
ATOM 840 C CA . PHE A 1 102 ? -3.077 2.526 -17.602 1.00 97.69 102 PHE A CA 1
ATOM 841 C C . PHE A 1 102 ? -1.787 2.872 -18.342 1.00 97.69 102 PHE A C 1
ATOM 843 O O . PHE A 1 102 ? -0.804 3.287 -17.723 1.00 97.69 102 PHE A O 1
ATOM 850 N N . PHE A 1 103 ? -1.777 2.679 -19.660 1.00 98.00 103 PHE A N 1
ATOM 851 C CA . PHE A 1 103 ? -0.609 2.923 -20.498 1.00 98.00 103 PHE A CA 1
ATOM 852 C C . PHE A 1 103 ? -0.554 4.370 -20.989 1.00 98.00 103 PHE A C 1
ATOM 854 O O . PHE A 1 103 ? -1.470 4.851 -21.653 1.00 98.00 103 PHE A O 1
ATOM 861 N N . TRP A 1 104 ? 0.584 5.027 -20.770 1.00 97.56 104 TRP A N 1
ATOM 862 C CA . TRP A 1 104 ? 0.876 6.327 -21.365 1.00 97.56 104 TRP A CA 1
ATOM 863 C C . TRP A 1 104 ? 2.295 6.375 -21.930 1.00 97.56 104 TRP A C 1
ATOM 865 O O . TRP A 1 104 ? 3.252 5.954 -21.282 1.00 97.56 104 TRP A O 1
ATOM 875 N N . CYS A 1 105 ? 2.448 6.931 -23.129 1.00 96.94 105 CYS A N 1
ATOM 876 C CA . CYS A 1 105 ? 3.746 7.232 -23.725 1.00 96.94 105 CYS A CA 1
ATOM 877 C C . CYS A 1 105 ? 3.681 8.541 -24.512 1.00 96.94 105 CYS A C 1
ATOM 879 O O . CYS A 1 105 ? 2.606 9.028 -24.875 1.00 96.94 105 CYS A O 1
ATOM 881 N N . ASN A 1 106 ? 4.850 9.087 -24.834 1.00 94.12 106 ASN A N 1
ATOM 882 C CA . ASN A 1 106 ? 4.926 10.233 -25.727 1.00 94.12 106 ASN A CA 1
ATOM 883 C C . ASN A 1 106 ? 4.630 9.823 -27.176 1.00 94.12 106 ASN A C 1
ATOM 885 O O . ASN A 1 106 ? 4.747 8.660 -27.563 1.00 94.12 106 ASN A O 1
ATOM 889 N N . SER A 1 107 ? 4.272 10.803 -28.001 1.00 94.25 107 SER A N 1
ATOM 890 C CA . SER A 1 107 ? 4.436 10.687 -29.453 1.00 94.25 107 SER A CA 1
ATOM 891 C C . SER A 1 107 ? 5.819 11.189 -29.842 1.00 94.25 107 SER A C 1
ATOM 893 O O . SER A 1 107 ? 6.399 12.014 -29.130 1.00 94.25 107 SER A O 1
ATOM 895 N N . PHE A 1 108 ? 6.341 10.739 -30.982 1.00 92.50 108 PHE A N 1
ATOM 896 C CA . PHE A 1 108 ? 7.598 11.295 -31.465 1.00 92.50 108 PHE A CA 1
ATOM 897 C C . PHE A 1 108 ? 7.498 12.820 -31.660 1.00 92.50 108 PHE A C 1
ATOM 899 O O . PHE A 1 108 ? 6.489 13.309 -32.181 1.00 92.50 108 PHE A O 1
ATOM 906 N N . PRO A 1 109 ? 8.546 13.584 -31.300 1.00 85.81 109 PRO A N 1
ATOM 907 C CA . PRO A 1 109 ? 8.590 15.016 -31.556 1.00 85.81 109 PRO A CA 1
ATOM 908 C C . PRO A 1 109 ? 8.462 15.320 -33.051 1.00 85.81 109 PRO A C 1
ATOM 910 O O . PRO A 1 109 ? 9.147 14.714 -33.880 1.00 85.81 109 PRO A O 1
ATOM 913 N N . SER A 1 110 ? 7.659 16.329 -33.395 1.00 84.50 110 SER A N 1
ATOM 914 C CA . SER A 1 110 ? 7.473 16.768 -34.786 1.00 84.50 110 SER A CA 1
ATOM 915 C C . SER A 1 110 ? 8.786 17.188 -35.462 1.00 84.50 110 SER A C 1
ATOM 917 O O . SER A 1 110 ? 8.957 16.979 -36.662 1.00 84.50 110 SER A O 1
ATOM 919 N N . SER A 1 111 ? 9.754 17.696 -34.692 1.00 83.12 111 SER A N 1
ATOM 920 C CA . SER A 1 111 ? 11.098 18.073 -35.158 1.00 83.12 111 SER A CA 1
ATOM 921 C C . SER A 1 111 ? 11.916 16.903 -35.728 1.00 83.12 111 SER A C 1
ATOM 923 O O . SER A 1 111 ? 12.814 17.106 -36.552 1.00 83.12 111 SER A O 1
ATOM 925 N N . LEU A 1 112 ? 11.597 15.665 -35.339 1.00 84.31 112 LEU A N 1
ATOM 926 C CA . LEU A 1 112 ? 12.277 14.468 -35.832 1.00 84.31 112 LEU A CA 1
ATOM 927 C C . LEU A 1 112 ? 11.697 13.946 -37.153 1.00 84.31 112 LEU A C 1
ATOM 929 O O . LEU A 1 112 ? 12.266 13.014 -37.719 1.00 84.31 112 LEU A O 1
ATOM 933 N N . ALA A 1 113 ? 10.609 14.541 -37.661 1.00 85.75 113 ALA A N 1
ATOM 934 C CA . ALA A 1 113 ? 9.870 14.048 -38.828 1.00 85.75 113 ALA A CA 1
ATOM 935 C C . ALA A 1 113 ? 9.475 12.559 -38.697 1.00 85.75 113 ALA A C 1
ATOM 937 O O . ALA A 1 113 ? 9.467 11.807 -39.672 1.00 85.75 113 ALA A O 1
ATOM 938 N N . LEU A 1 114 ? 9.173 12.134 -37.467 1.00 87.50 114 LEU A N 1
ATOM 939 C CA . LEU A 1 114 ? 8.660 10.810 -37.129 1.00 87.50 114 LEU A CA 1
ATOM 940 C C . LEU A 1 114 ? 7.192 10.933 -36.723 1.00 87.50 114 LEU A C 1
ATOM 942 O O . LEU A 1 114 ? 6.756 11.979 -36.247 1.00 87.50 114 LEU A O 1
ATOM 946 N N . SER A 1 115 ? 6.431 9.861 -36.917 1.00 88.75 115 SER A N 1
ATOM 947 C CA . SER A 1 115 ? 5.023 9.785 -36.526 1.00 88.75 115 SER A CA 1
ATOM 948 C C . SER A 1 115 ? 4.788 8.547 -35.670 1.00 88.75 115 SER A C 1
ATOM 950 O O . SER A 1 115 ? 5.557 7.589 -35.745 1.00 88.75 115 SER A O 1
ATOM 952 N N . GLY A 1 116 ? 3.735 8.577 -34.856 1.00 91.75 116 GLY A N 1
ATOM 953 C CA . GLY A 1 116 ? 3.377 7.479 -33.963 1.00 91.75 116 GLY A CA 1
ATOM 954 C C . GLY A 1 116 ? 3.922 7.627 -32.543 1.00 91.75 116 GLY A C 1
ATOM 955 O O . GLY A 1 116 ? 4.424 8.682 -32.143 1.00 91.75 116 GLY A O 1
ATOM 956 N N . ARG A 1 117 ? 3.757 6.546 -31.778 1.00 94.25 117 ARG A N 1
ATOM 957 C CA . ARG A 1 117 ? 4.133 6.437 -30.367 1.00 94.25 117 ARG A CA 1
ATOM 958 C C . ARG A 1 117 ? 5.643 6.255 -30.222 1.00 94.25 117 ARG A C 1
ATOM 960 O O . ARG A 1 117 ? 6.243 5.471 -30.950 1.00 94.25 117 ARG A O 1
ATOM 967 N N . ASP A 1 118 ? 6.225 6.969 -29.268 1.00 95.81 118 ASP A N 1
ATOM 968 C CA . ASP A 1 118 ? 7.611 6.813 -28.843 1.00 95.81 118 ASP A CA 1
ATOM 969 C C . ASP A 1 118 ? 7.647 5.961 -27.570 1.00 95.81 118 ASP A C 1
ATOM 971 O O . ASP A 1 118 ? 7.328 6.433 -26.477 1.00 95.81 118 ASP A O 1
ATOM 975 N N . PHE A 1 119 ? 8.040 4.696 -27.718 1.00 96.94 119 PHE A N 1
ATOM 976 C CA . PHE A 1 119 ? 8.136 3.744 -26.611 1.00 96.94 119 PHE A CA 1
ATOM 977 C C . PHE A 1 119 ? 9.441 3.868 -25.819 1.00 96.94 119 PHE A C 1
ATOM 979 O O . PHE A 1 119 ? 9.634 3.136 -24.852 1.00 96.94 119 PHE A O 1
ATOM 986 N N . SER A 1 120 ? 10.351 4.782 -26.182 1.00 95.94 120 SER A N 1
ATOM 987 C CA . SER A 1 120 ? 11.606 4.962 -25.436 1.00 95.94 120 SER A CA 1
ATOM 988 C C . SER A 1 120 ? 11.384 5.382 -23.977 1.00 95.94 120 SER A C 1
ATOM 990 O O . SER A 1 120 ? 12.265 5.175 -23.139 1.00 95.94 120 SER A O 1
ATOM 992 N N . TYR A 1 121 ? 10.205 5.929 -23.674 1.00 97.25 121 TYR A N 1
ATOM 993 C CA . TYR A 1 121 ? 9.701 6.211 -22.338 1.00 97.25 121 TYR A CA 1
ATOM 994 C C . TYR A 1 121 ? 8.198 5.933 -22.293 1.00 97.25 121 TYR A C 1
ATOM 996 O O . TYR A 1 121 ? 7.444 6.478 -23.103 1.00 97.25 121 TYR A O 1
ATOM 1004 N N . PHE A 1 122 ? 7.748 5.158 -21.311 1.00 98.19 122 PHE A N 1
ATOM 1005 C CA . PHE A 1 122 ? 6.327 5.001 -21.021 1.00 98.19 122 PHE A CA 1
ATOM 1006 C C . PHE A 1 122 ? 6.074 4.741 -19.537 1.00 98.19 122 PHE A C 1
ATOM 1008 O O . PHE A 1 122 ? 6.968 4.358 -18.779 1.00 98.19 122 PHE A O 1
ATOM 1015 N N . THR A 1 123 ? 4.833 4.965 -19.124 1.00 98.38 123 THR A N 1
ATOM 1016 C CA . THR A 1 123 ? 4.358 4.727 -17.764 1.00 98.38 123 THR A CA 1
ATOM 1017 C C . THR A 1 123 ? 3.180 3.769 -17.767 1.00 98.38 123 THR A C 1
ATOM 1019 O O . THR A 1 123 ? 2.362 3.772 -18.688 1.00 98.38 123 THR A O 1
ATOM 1022 N N . LEU A 1 124 ? 3.109 2.964 -16.712 1.00 98.44 124 LEU A N 1
ATOM 1023 C CA . LEU A 1 124 ? 2.024 2.044 -16.407 1.00 98.44 124 LEU A CA 1
ATOM 1024 C C . LEU A 1 124 ? 1.484 2.408 -15.027 1.00 98.44 124 LEU A C 1
ATOM 1026 O O . LEU A 1 124 ? 2.081 2.051 -14.011 1.00 98.44 124 LEU A O 1
ATOM 1030 N N . THR A 1 125 ? 0.401 3.178 -14.995 1.00 97.94 125 THR A N 1
ATOM 1031 C CA . THR A 1 125 ? -0.233 3.618 -13.745 1.00 97.94 125 THR A CA 1
ATOM 1032 C C . THR A 1 125 ? -1.213 2.553 -13.271 1.00 97.94 125 THR A C 1
ATOM 1034 O O . 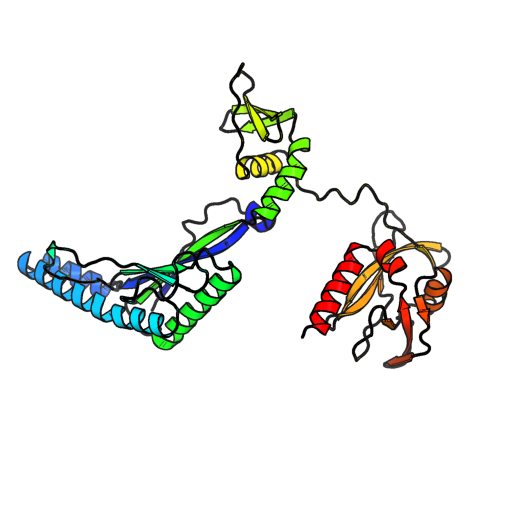THR A 1 125 ? -2.004 2.048 -14.065 1.00 97.94 125 THR A O 1
ATOM 1037 N N . PHE A 1 126 ? -1.155 2.183 -11.994 1.00 97.62 126 PHE A N 1
ATOM 1038 C CA . PHE A 1 126 ? -2.040 1.155 -11.449 1.00 97.62 126 PHE A CA 1
ATOM 1039 C C . PHE A 1 126 ? -3.468 1.683 -11.281 1.00 97.62 126 PHE A C 1
ATOM 1041 O O . PHE A 1 126 ? -3.679 2.854 -10.968 1.00 97.62 126 PHE A O 1
ATOM 1048 N N . ASN A 1 127 ? -4.458 0.810 -11.460 1.00 96.19 127 ASN A N 1
ATOM 1049 C CA . ASN A 1 127 ? -5.862 1.189 -11.342 1.00 96.19 127 ASN A CA 1
ATOM 1050 C C . ASN A 1 127 ? -6.250 1.565 -9.896 1.00 96.19 127 ASN A C 1
ATOM 1052 O O . ASN A 1 127 ? -6.310 0.719 -8.997 1.00 96.19 127 ASN A O 1
ATOM 1056 N N . GLU A 1 128 ? -6.577 2.838 -9.671 1.00 92.38 128 GLU A N 1
ATOM 1057 C CA . GLU A 1 128 ? -6.995 3.360 -8.362 1.00 92.38 128 GLU A CA 1
ATOM 1058 C C . GLU A 1 128 ? -8.346 2.799 -7.887 1.00 92.38 128 GLU A C 1
ATOM 1060 O O . GLU A 1 128 ? -8.631 2.819 -6.691 1.00 92.38 128 GLU A O 1
ATOM 1065 N N . ARG A 1 129 ? -9.169 2.251 -8.796 1.00 92.81 129 ARG A N 1
ATOM 1066 C CA . ARG A 1 129 ? -10.435 1.578 -8.454 1.00 92.81 129 ARG A CA 1
ATOM 1067 C C . ARG A 1 129 ? -10.230 0.203 -7.818 1.00 92.81 129 ARG A C 1
ATOM 1069 O O . ARG A 1 129 ? -11.148 -0.309 -7.186 1.00 92.81 129 ARG A O 1
ATOM 1076 N N . GLN A 1 130 ? -9.053 -0.399 -7.982 1.00 93.00 130 GLN A N 1
ATOM 1077 C CA . GLN A 1 130 ? -8.714 -1.675 -7.355 1.00 93.00 130 GLN A CA 1
ATOM 1078 C C . GLN A 1 130 ? -8.340 -1.490 -5.874 1.00 93.00 130 GLN A C 1
ATOM 1080 O O . GLN A 1 130 ? -8.091 -0.376 -5.408 1.00 93.00 130 GLN A O 1
ATOM 1085 N N . THR A 1 131 ? -8.277 -2.580 -5.109 1.00 90.81 131 THR A N 1
ATOM 1086 C CA . THR A 1 131 ? -7.725 -2.518 -3.748 1.00 90.81 131 THR A CA 1
ATOM 1087 C C . THR A 1 131 ? -6.205 -2.367 -3.791 1.00 90.81 131 THR A C 1
ATOM 1089 O O . THR A 1 131 ? -5.555 -2.745 -4.772 1.00 90.81 131 THR A O 1
ATOM 1092 N N . TRP A 1 132 ? -5.624 -1.835 -2.715 1.00 89.06 132 TRP A N 1
ATOM 1093 C CA . TRP A 1 132 ? -4.171 -1.693 -2.602 1.00 89.06 132 TRP A CA 1
ATOM 1094 C C . TRP A 1 132 ? -3.467 -3.067 -2.626 1.00 89.06 132 TRP A C 1
ATOM 1096 O O . TRP A 1 132 ? -2.409 -3.202 -3.238 1.00 89.06 132 TRP A O 1
ATOM 1106 N N . GLU A 1 133 ? -4.075 -4.129 -2.069 1.00 91.31 133 GLU A N 1
ATOM 1107 C CA . GLU A 1 133 ? -3.541 -5.498 -2.165 1.00 91.31 133 GLU A CA 1
ATOM 1108 C C . GLU A 1 133 ? -3.465 -5.978 -3.615 1.00 91.31 133 GLU A C 1
ATOM 1110 O O . GLU A 1 133 ? -2.463 -6.571 -4.017 1.00 91.31 133 GLU A O 1
ATOM 1115 N N . LYS A 1 134 ? -4.511 -5.712 -4.412 1.00 94.31 134 LYS A N 1
ATOM 1116 C CA . LYS A 1 134 ? -4.547 -6.113 -5.821 1.00 94.31 134 LYS A CA 1
ATOM 1117 C C . LYS A 1 134 ? -3.489 -5.360 -6.625 1.00 94.31 134 LYS A C 1
ATOM 1119 O O . LYS A 1 134 ? -2.748 -5.999 -7.364 1.00 94.31 134 LYS A O 1
ATOM 1124 N N . ARG A 1 135 ? -3.354 -4.042 -6.434 1.00 95.69 135 ARG A N 1
ATOM 1125 C CA . ARG A 1 135 ? -2.306 -3.247 -7.098 1.00 95.69 135 ARG A CA 1
ATOM 1126 C C . ARG A 1 135 ? -0.903 -3.753 -6.775 1.00 95.69 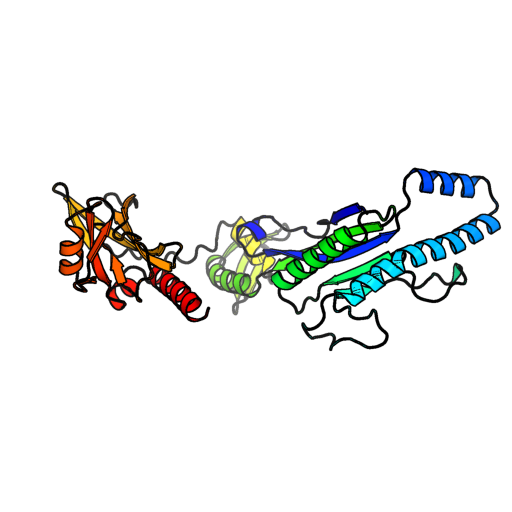135 ARG A C 1
ATOM 1128 O O . ARG A 1 135 ? -0.103 -3.944 -7.688 1.00 95.69 135 ARG A O 1
ATOM 1135 N N . ASN A 1 136 ? -0.619 -4.032 -5.504 1.00 93.94 136 ASN A N 1
ATOM 1136 C CA . ASN A 1 136 ? 0.669 -4.589 -5.091 1.00 93.94 136 ASN A CA 1
ATOM 1137 C C . ASN A 1 136 ? 0.928 -5.972 -5.701 1.00 93.94 136 ASN A C 1
ATOM 1139 O O . ASN A 1 136 ? 2.033 -6.233 -6.176 1.00 93.94 136 ASN A O 1
ATOM 1143 N N . ALA A 1 137 ? -0.090 -6.836 -5.751 1.00 96.19 137 ALA A N 1
ATOM 1144 C CA . ALA A 1 137 ? 0.022 -8.140 -6.397 1.00 96.19 137 ALA A CA 1
ATOM 1145 C C . ALA A 1 137 ? 0.314 -8.012 -7.901 1.00 96.19 137 ALA A C 1
ATOM 1147 O O . ALA A 1 137 ? 1.229 -8.666 -8.398 1.00 96.19 137 ALA A O 1
ATOM 1148 N N . VAL A 1 138 ? -0.406 -7.137 -8.612 1.00 97.38 138 VAL A N 1
ATOM 1149 C CA . VAL A 1 138 ? -0.159 -6.848 -10.035 1.00 97.38 138 VAL A CA 1
ATOM 1150 C C . VAL A 1 138 ? 1.249 -6.290 -10.233 1.00 97.38 138 VAL A C 1
ATOM 1152 O O . VAL A 1 138 ? 1.957 -6.738 -11.128 1.00 97.38 138 VAL A O 1
ATOM 1155 N N . CYS A 1 139 ? 1.696 -5.354 -9.391 1.00 97.62 139 CYS A N 1
ATOM 1156 C CA . CYS A 1 139 ? 3.051 -4.806 -9.463 1.00 97.62 139 CYS A CA 1
ATOM 1157 C C . CYS A 1 139 ? 4.103 -5.912 -9.367 1.00 97.62 139 CYS A C 1
ATOM 1159 O O . CYS A 1 139 ? 4.957 -6.020 -10.247 1.00 97.62 139 CYS A O 1
ATOM 1161 N N . GLN A 1 140 ? 3.993 -6.782 -8.359 1.00 97.12 140 GLN A N 1
ATOM 1162 C CA . GLN A 1 140 ? 4.917 -7.900 -8.196 1.00 97.12 140 GLN A CA 1
ATOM 1163 C C . GLN A 1 140 ? 4.897 -8.833 -9.414 1.00 97.12 140 GLN A C 1
ATOM 1165 O O . GLN A 1 140 ? 5.954 -9.194 -9.923 1.00 97.12 140 GLN A O 1
ATOM 1170 N N . GLN A 1 141 ? 3.713 -9.154 -9.940 1.00 97.94 141 GLN A N 1
ATOM 1171 C CA . GLN A 1 141 ? 3.574 -9.981 -11.142 1.00 97.94 141 GLN A CA 1
ATOM 1172 C C . GLN A 1 141 ? 4.243 -9.344 -12.368 1.00 97.94 141 GLN A C 1
ATOM 1174 O O . GLN A 1 141 ? 4.923 -10.039 -13.124 1.00 97.94 141 GLN A O 1
ATOM 1179 N N . VAL A 1 142 ? 4.098 -8.028 -12.565 1.00 98.06 142 VAL A N 1
ATOM 1180 C CA . VAL A 1 142 ? 4.767 -7.307 -13.659 1.00 98.06 142 VAL A CA 1
ATOM 1181 C C . VAL A 1 142 ? 6.285 -7.360 -13.487 1.00 98.06 142 VAL A C 1
ATOM 1183 O O . VAL A 1 142 ? 7.002 -7.606 -14.457 1.00 98.06 142 VAL A O 1
ATOM 1186 N N . LEU A 1 143 ? 6.796 -7.162 -12.270 1.00 97.88 143 LEU A N 1
ATOM 1187 C CA . LEU A 1 143 ? 8.235 -7.217 -11.995 1.00 97.88 143 LEU A CA 1
ATOM 1188 C C . LEU A 1 143 ? 8.806 -8.623 -12.218 1.00 97.88 143 LEU A C 1
ATOM 1190 O O . LEU A 1 143 ? 9.842 -8.756 -12.873 1.00 97.88 143 LEU A O 1
ATOM 1194 N N . ASP A 1 144 ? 8.113 -9.664 -11.757 1.00 97.81 144 ASP A N 1
ATOM 1195 C CA . ASP A 1 144 ? 8.499 -11.064 -11.964 1.00 97.81 144 ASP A CA 1
ATOM 1196 C C . ASP A 1 144 ? 8.504 -11.423 -13.457 1.00 97.81 144 ASP A C 1
ATOM 1198 O O . ASP A 1 144 ? 9.433 -12.070 -13.960 1.00 97.81 144 ASP A O 1
ATOM 1202 N N . PHE A 1 145 ? 7.503 -10.943 -14.199 1.00 97.94 145 PHE A N 1
ATOM 1203 C CA . PHE A 1 145 ? 7.425 -11.085 -15.649 1.00 97.94 145 PHE A CA 1
ATOM 1204 C C . PHE A 1 145 ? 8.603 -10.398 -16.358 1.00 97.94 145 PHE A C 1
ATOM 1206 O O . PHE A 1 145 ? 9.284 -11.012 -17.188 1.00 97.94 145 PHE A O 1
ATOM 1213 N N . LEU A 1 146 ? 8.887 -9.141 -16.004 1.00 97.50 146 LEU A N 1
ATOM 1214 C CA . LEU A 1 146 ? 9.997 -8.370 -16.564 1.00 97.50 146 LEU A CA 1
ATOM 1215 C C . LEU A 1 146 ? 11.350 -9.012 -16.251 1.00 97.50 146 LEU A C 1
ATOM 1217 O O . LEU A 1 146 ? 12.210 -9.099 -17.129 1.00 97.50 146 LEU A O 1
ATOM 1221 N N . HIS A 1 147 ? 11.532 -9.518 -15.033 1.00 95.81 147 HIS A N 1
ATOM 1222 C CA . HIS A 1 147 ? 12.733 -10.248 -14.649 1.00 95.81 147 HIS A CA 1
ATOM 1223 C C . HIS A 1 147 ? 12.889 -11.527 -15.481 1.00 95.81 147 HIS A C 1
ATOM 1225 O O . HIS A 1 147 ? 13.946 -11.779 -16.057 1.00 95.81 147 HIS A O 1
ATOM 1231 N N . THR A 1 148 ? 11.819 -12.305 -15.632 1.00 96.25 148 THR A N 1
ATOM 1232 C CA . THR A 1 148 ? 11.846 -13.567 -16.383 1.00 96.25 148 THR A CA 1
ATOM 1233 C C . THR A 1 148 ? 12.189 -13.353 -17.859 1.00 96.25 148 THR A C 1
ATOM 1235 O O . THR A 1 148 ? 13.012 -14.081 -18.417 1.00 96.25 148 THR A O 1
ATOM 1238 N N . ARG A 1 149 ? 11.587 -12.346 -18.502 1.00 96.31 149 ARG A N 1
ATOM 1239 C CA . ARG A 1 149 ? 11.643 -12.182 -19.963 1.00 96.31 149 ARG A CA 1
ATOM 1240 C C . ARG A 1 149 ? 12.665 -11.150 -20.442 1.00 96.31 149 ARG A C 1
ATOM 1242 O O . ARG A 1 149 ? 13.170 -11.270 -21.556 1.00 96.31 149 ARG A O 1
ATOM 1249 N N . PHE A 1 150 ? 12.999 -10.161 -19.611 1.00 96.38 150 PHE A N 1
ATOM 1250 C CA . PHE A 1 150 ? 13.785 -8.987 -20.008 1.00 96.38 150 PHE A CA 1
ATOM 1251 C C . PHE A 1 150 ? 14.961 -8.653 -19.074 1.00 96.38 150 PHE A C 1
ATOM 1253 O O . PHE A 1 150 ? 15.606 -7.622 -19.279 1.00 96.38 150 PHE A O 1
ATOM 1260 N N . GLN A 1 151 ? 15.333 -9.518 -18.115 1.00 94.94 151 GLN A N 1
ATOM 1261 C CA . GLN A 1 151 ? 16.487 -9.283 -17.220 1.00 94.94 151 GLN A CA 1
ATOM 1262 C C . GLN A 1 151 ? 17.771 -8.868 -17.956 1.00 94.94 151 GLN A C 1
ATOM 1264 O O . GLN A 1 151 ? 18.480 -7.965 -17.510 1.00 94.94 151 GLN A O 1
ATOM 1269 N N . ASN A 1 152 ? 18.030 -9.453 -19.128 1.00 94.88 152 ASN A N 1
ATOM 1270 C CA . ASN A 1 152 ? 19.244 -9.211 -19.908 1.00 94.88 152 ASN A CA 1
ATOM 1271 C C . ASN A 1 152 ? 19.165 -7.972 -20.811 1.00 94.88 152 ASN A C 1
ATOM 1273 O O . ASN A 1 152 ? 20.141 -7.660 -21.484 1.00 94.88 152 ASN A O 1
ATOM 1277 N N . HIS A 1 153 ? 18.040 -7.247 -20.840 1.00 94.62 153 HIS A N 1
ATOM 1278 C CA . HIS A 1 153 ? 17.911 -6.051 -21.670 1.00 94.62 153 HIS A CA 1
ATOM 1279 C C . HIS A 1 153 ? 18.816 -4.931 -21.118 1.00 94.62 153 HIS A C 1
ATOM 1281 O O . HIS A 1 153 ? 18.540 -4.425 -20.024 1.00 94.62 153 HIS A O 1
ATOM 1287 N N . PRO A 1 154 ? 19.879 -4.507 -21.827 1.00 91.50 154 PRO A N 1
ATOM 1288 C CA . PRO A 1 154 ? 20.935 -3.670 -21.245 1.00 91.50 154 PRO A CA 1
ATOM 1289 C C . PRO A 1 154 ? 20.449 -2.259 -20.890 1.00 91.50 154 PRO A C 1
ATOM 1291 O O . PRO A 1 154 ? 20.761 -1.751 -19.815 1.00 91.50 154 PRO A O 1
ATOM 1294 N N . ASN A 1 155 ? 19.604 -1.671 -21.740 1.00 96.31 155 ASN A N 1
ATOM 1295 C CA . ASN A 1 155 ? 19.148 -0.287 -21.590 1.00 96.31 155 ASN A CA 1
ATOM 1296 C C . ASN A 1 155 ? 17.781 -0.127 -20.907 1.00 96.31 155 ASN A C 1
ATOM 1298 O O . ASN A 1 155 ? 17.313 0.998 -20.747 1.00 96.31 155 ASN A O 1
ATOM 1302 N N . LEU A 1 156 ? 17.134 -1.223 -20.496 1.00 97.25 156 LEU A N 1
ATOM 1303 C CA . LEU A 1 156 ? 15.812 -1.168 -19.870 1.00 97.25 156 LEU A CA 1
ATOM 1304 C C . LEU A 1 156 ? 15.961 -0.778 -18.401 1.00 97.25 156 LEU A C 1
ATOM 1306 O O . LEU A 1 156 ? 16.551 -1.527 -17.615 1.00 97.25 156 LEU A O 1
ATOM 1310 N N . ASN A 1 157 ? 15.409 0.376 -18.044 1.00 97.50 157 ASN A N 1
ATOM 1311 C CA . ASN A 1 157 ? 15.307 0.842 -16.669 1.00 97.50 157 ASN A CA 1
ATOM 1312 C C . ASN A 1 157 ? 13.839 0.899 -16.266 1.00 97.50 157 ASN A C 1
ATOM 1314 O O . ASN A 1 157 ? 13.010 1.419 -17.011 1.00 97.50 157 ASN A O 1
ATOM 1318 N N . VAL A 1 158 ? 13.546 0.360 -15.090 1.00 97.75 158 VAL A N 1
ATOM 1319 C CA . VAL A 1 158 ? 12.211 0.309 -14.503 1.00 97.75 158 VAL A CA 1
ATOM 1320 C C . VAL A 1 158 ? 12.277 1.031 -13.167 1.00 97.75 158 VAL A C 1
ATOM 1322 O O . VAL A 1 158 ? 13.083 0.670 -12.314 1.00 97.75 158 VAL A O 1
ATOM 1325 N N . SER A 1 159 ? 11.455 2.054 -12.981 1.00 97.25 159 SER A N 1
ATOM 1326 C CA . SER A 1 159 ? 11.310 2.748 -11.703 1.00 97.25 159 SER A CA 1
ATOM 1327 C C . SER A 1 159 ? 9.918 2.498 -11.144 1.00 97.25 159 SER A C 1
ATOM 1329 O O . SER A 1 159 ? 8.925 2.760 -11.822 1.00 97.25 159 SER A O 1
ATOM 1331 N N . ILE A 1 160 ? 9.855 1.999 -9.914 1.00 97.00 160 ILE A N 1
ATOM 1332 C CA . ILE A 1 160 ? 8.611 1.798 -9.173 1.00 97.00 160 ILE A CA 1
ATOM 1333 C C . ILE A 1 160 ? 8.346 3.079 -8.394 1.00 97.00 160 ILE A C 1
ATOM 1335 O O . ILE A 1 160 ? 9.100 3.403 -7.480 1.00 97.00 160 ILE A O 1
ATOM 1339 N N . GLN A 1 161 ? 7.315 3.825 -8.779 1.00 94.81 161 GLN A N 1
ATOM 1340 C CA . GLN A 1 161 ? 6.909 5.037 -8.079 1.00 94.81 161 GLN A CA 1
ATOM 1341 C C . GLN A 1 161 ? 5.830 4.700 -7.056 1.00 94.81 161 GLN A C 1
ATOM 1343 O O . GLN A 1 161 ? 4.775 4.166 -7.414 1.00 94.81 161 GLN A O 1
ATOM 1348 N N . TYR A 1 162 ? 6.101 5.032 -5.797 1.00 91.75 162 TYR A N 1
ATOM 1349 C CA . TYR A 1 162 ? 5.194 4.789 -4.681 1.00 91.75 162 TYR A CA 1
ATOM 1350 C C . TYR A 1 162 ? 4.327 6.013 -4.374 1.00 91.75 162 TYR A C 1
ATOM 1352 O O . TYR A 1 162 ? 4.737 7.162 -4.563 1.00 91.75 162 TYR A O 1
ATOM 1360 N N . SER A 1 163 ? 3.129 5.749 -3.869 1.00 90.75 163 SER A N 1
ATOM 1361 C CA . SER A 1 163 ? 2.213 6.712 -3.268 1.00 90.75 163 SER A CA 1
ATOM 1362 C C . SER A 1 163 ? 1.820 6.251 -1.865 1.00 90.75 163 SER A C 1
ATOM 1364 O O . SER A 1 163 ? 2.317 5.254 -1.335 1.00 90.75 163 SER A O 1
ATOM 1366 N N . ILE A 1 164 ? 0.942 7.023 -1.233 1.00 89.19 164 ILE A N 1
ATOM 1367 C CA . ILE A 1 164 ? 0.402 6.715 0.083 1.00 89.19 164 ILE A CA 1
ATOM 1368 C C . ILE A 1 164 ? -1.070 6.372 -0.089 1.00 89.19 164 ILE A C 1
ATOM 1370 O O . ILE A 1 164 ? -1.841 7.179 -0.611 1.00 89.19 164 ILE A O 1
ATOM 1374 N N . TRP A 1 165 ? -1.462 5.196 0.387 1.00 88.94 165 TRP A N 1
ATOM 1375 C CA . TRP A 1 165 ? -2.862 4.847 0.570 1.00 88.94 165 TRP A CA 1
ATOM 1376 C C . TRP A 1 165 ? -3.297 5.226 1.983 1.00 88.94 165 TRP A C 1
ATOM 1378 O O . TRP A 1 165 ? -2.620 4.880 2.952 1.00 88.94 165 TRP A O 1
ATOM 1388 N N . PHE A 1 166 ? -4.429 5.919 2.101 1.00 87.81 166 PHE A N 1
ATOM 1389 C CA . PHE A 1 166 ? -5.006 6.331 3.377 1.00 87.81 166 PHE A CA 1
ATOM 1390 C C . PHE A 1 166 ? -6.250 5.510 3.701 1.00 87.81 166 PHE A C 1
ATOM 1392 O O . PHE A 1 166 ? -7.159 5.385 2.877 1.00 87.81 166 PHE A O 1
ATOM 1399 N N . ASP A 1 167 ? -6.330 5.030 4.939 1.00 89.19 167 ASP A N 1
ATOM 1400 C CA . ASP A 1 167 ? -7.531 4.396 5.475 1.00 89.19 167 ASP A CA 1
ATOM 1401 C C . ASP A 1 167 ? -8.539 5.477 5.886 1.00 89.19 167 ASP A C 1
ATOM 1403 O O . ASP A 1 167 ? -8.671 5.835 7.057 1.00 89.19 167 ASP A O 1
ATOM 1407 N N . HIS A 1 168 ? -9.204 6.076 4.893 1.00 88.94 168 HIS A N 1
ATOM 1408 C CA . HIS A 1 168 ? -10.158 7.162 5.122 1.00 88.94 168 HIS A CA 1
ATOM 1409 C C . HIS A 1 168 ? -11.268 6.814 6.131 1.00 88.94 168 HIS A C 1
ATOM 1411 O O . HIS A 1 168 ? -11.557 7.676 6.965 1.00 88.94 168 HIS A O 1
ATOM 1417 N N . PRO A 1 169 ? -11.879 5.609 6.112 1.00 89.06 169 PRO A N 1
ATOM 1418 C CA . PRO A 1 169 ? -12.833 5.201 7.142 1.00 89.06 169 PRO A CA 1
ATOM 1419 C C . PRO A 1 169 ? -12.232 5.239 8.548 1.00 89.06 169 PRO A C 1
ATOM 1421 O O . PRO A 1 169 ? -12.768 5.932 9.413 1.00 89.06 169 PRO A O 1
ATOM 1424 N N . LYS A 1 170 ? -11.077 4.593 8.758 1.00 89.31 170 LYS A N 1
ATOM 1425 C CA . LYS A 1 170 ? -10.410 4.574 10.066 1.00 89.31 170 LYS A CA 1
ATOM 1426 C C . LYS A 1 170 ? -10.028 5.980 10.524 1.00 89.31 170 LYS A C 1
ATOM 1428 O O . LYS A 1 170 ? -10.305 6.358 11.657 1.00 89.31 170 LYS A O 1
ATOM 1433 N N . ILE A 1 171 ? -9.433 6.776 9.633 1.00 91.19 171 ILE A N 1
ATOM 1434 C CA . ILE A 1 171 ? -9.072 8.179 9.890 1.00 91.19 171 ILE A CA 1
ATOM 1435 C C . ILE A 1 171 ? -10.302 8.977 10.326 1.00 91.19 171 ILE A C 1
ATOM 1437 O O . ILE A 1 171 ? -10.229 9.750 11.280 1.00 91.19 171 ILE A O 1
ATOM 1441 N N . HIS A 1 172 ? -11.431 8.802 9.641 1.00 90.06 172 HIS A N 1
ATOM 1442 C CA . HIS A 1 172 ? -12.655 9.515 9.968 1.00 90.06 172 HIS A CA 1
ATOM 1443 C C . HIS A 1 172 ? -13.179 9.139 11.357 1.00 90.06 172 HIS A C 1
ATOM 1445 O O . HIS A 1 172 ? -13.451 10.040 12.148 1.00 90.06 172 HIS A O 1
ATOM 1451 N N . GLU A 1 173 ? -13.260 7.845 11.674 1.00 89.19 173 GLU A N 1
ATOM 1452 C CA . GLU A 1 173 ? -13.713 7.357 12.983 1.00 89.19 173 GLU A CA 1
ATOM 1453 C C . GLU A 1 173 ? -12.860 7.903 14.130 1.00 89.19 173 GLU A C 1
ATOM 1455 O O . GLU A 1 173 ? -13.393 8.436 15.105 1.00 89.19 173 GLU A O 1
ATOM 1460 N N . VAL A 1 174 ? -11.535 7.844 13.977 1.00 90.00 174 VAL A N 1
ATOM 1461 C CA . VAL A 1 174 ? -10.582 8.411 14.937 1.00 90.00 174 VAL A CA 1
ATOM 1462 C C . VAL A 1 174 ? -10.851 9.897 15.154 1.00 90.00 174 VAL A C 1
ATOM 1464 O O . VAL A 1 174 ? -10.940 10.370 16.286 1.00 90.00 174 VAL A O 1
ATOM 1467 N N . ILE A 1 175 ? -10.991 10.646 14.059 1.00 91.06 175 ILE A N 1
ATOM 1468 C CA . ILE A 1 175 ? -11.187 12.093 14.098 1.00 91.06 175 ILE A CA 1
ATOM 1469 C C . ILE A 1 175 ? -12.468 12.459 14.842 1.00 91.06 175 ILE A C 1
ATOM 1471 O O . ILE A 1 175 ? -12.458 13.395 15.643 1.00 91.06 175 ILE A O 1
ATOM 1475 N N . GLU A 1 176 ? -13.560 11.729 14.617 1.00 91.06 176 GLU A N 1
ATOM 1476 C CA . GLU A 1 176 ? -14.803 11.974 15.348 1.00 91.06 176 GLU A CA 1
ATOM 1477 C C . GLU A 1 176 ? -14.652 11.707 16.855 1.00 91.06 176 GLU A C 1
ATOM 1479 O O . GLU A 1 176 ? -15.193 12.475 17.652 1.00 91.06 176 GLU A O 1
ATOM 1484 N N . ARG A 1 177 ? -13.851 10.712 17.269 1.00 88.88 177 ARG A N 1
ATOM 1485 C CA . ARG A 1 177 ? -13.572 10.437 18.693 1.00 88.88 177 ARG A CA 1
ATOM 1486 C C . ARG A 1 177 ? -12.718 11.509 19.371 1.00 88.88 177 ARG A C 1
ATOM 1488 O O . ARG A 1 177 ? -12.978 11.870 20.518 1.00 88.88 177 ARG A O 1
ATOM 1495 N N . ILE A 1 178 ? -11.699 12.034 18.691 1.00 91.19 178 ILE A N 1
ATOM 1496 C CA . ILE A 1 178 ? -10.755 12.998 19.291 1.00 91.19 178 ILE A CA 1
ATOM 1497 C C . ILE A 1 178 ? -11.273 14.441 19.282 1.00 91.19 178 ILE A C 1
ATOM 1499 O O . ILE A 1 178 ? -10.865 15.239 20.126 1.00 91.19 178 ILE A O 1
ATOM 1503 N N . LYS A 1 179 ? -12.181 14.800 18.362 1.00 92.00 179 LYS A N 1
ATOM 1504 C CA . LYS A 1 179 ? -12.720 16.167 18.218 1.00 92.00 179 LYS A CA 1
ATOM 1505 C C . LYS A 1 179 ? -13.212 16.788 19.537 1.00 92.00 179 LYS A C 1
ATOM 1507 O O . LYS A 1 179 ? -12.802 17.916 19.812 1.00 92.00 179 LYS A O 1
ATOM 1512 N N . PRO A 1 180 ? -14.029 16.108 20.369 1.00 90.38 180 PRO A N 1
ATOM 1513 C CA . PRO A 1 180 ? -14.480 16.667 21.646 1.00 90.38 180 PRO A CA 1
ATOM 1514 C C . PRO A 1 180 ? -13.334 16.908 22.634 1.00 90.38 180 PRO A C 1
ATOM 1516 O O . PRO A 1 180 ? -13.349 17.886 23.373 1.00 90.38 180 PRO A O 1
ATOM 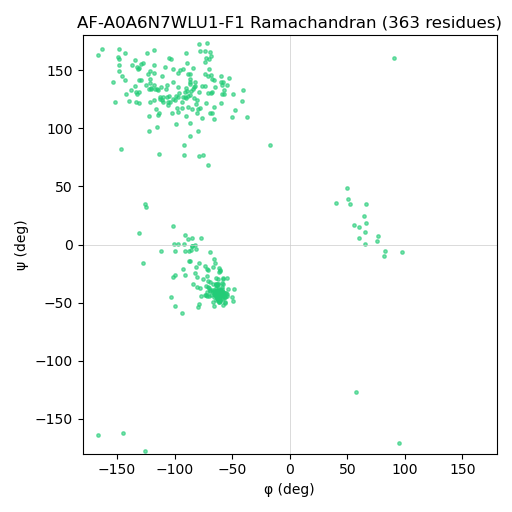1519 N N . ARG A 1 181 ? -12.304 16.052 22.624 1.00 90.06 181 ARG A N 1
ATOM 1520 C CA . ARG A 1 181 ? -11.125 16.170 23.505 1.00 90.06 181 ARG A CA 1
ATOM 1521 C C . ARG A 1 181 ? -10.214 17.330 23.101 1.00 90.06 181 ARG A C 1
ATOM 1523 O O . ARG A 1 181 ? -9.505 17.891 23.934 1.00 90.06 181 ARG A O 1
ATOM 1530 N N . LEU A 1 182 ? -10.246 17.686 21.819 1.00 91.94 182 LEU A N 1
ATOM 1531 C CA . LEU A 1 182 ? -9.514 18.817 21.264 1.00 91.94 182 LEU A CA 1
ATOM 1532 C C . LEU A 1 182 ? -10.221 20.155 21.490 1.00 91.94 182 LEU A C 1
ATOM 1534 O O . LEU A 1 182 ? -9.575 21.198 21.398 1.00 91.94 182 LEU A O 1
ATOM 1538 N N . GLU A 1 183 ? -11.522 20.167 21.780 1.00 93.56 183 GLU A N 1
ATOM 1539 C CA . GLU A 1 183 ? -12.255 21.412 21.989 1.00 93.56 183 GLU A CA 1
ATOM 1540 C C . GLU A 1 183 ? -11.658 22.229 23.148 1.00 93.56 183 GLU A C 1
ATOM 1542 O O . GLU A 1 183 ? -11.421 21.735 24.247 1.00 93.56 183 GLU A O 1
ATOM 1547 N N . GLY A 1 184 ? -11.397 23.516 22.900 1.00 90.94 184 GLY A N 1
ATOM 1548 C CA . GLY A 1 184 ? -10.869 24.439 23.902 1.00 90.94 184 GLY A CA 1
ATOM 1549 C C . GLY A 1 184 ? -9.354 24.377 24.111 1.00 90.94 184 GLY A C 1
ATOM 1550 O O . GLY A 1 184 ? -8.818 25.291 24.741 1.00 90.94 184 GLY A O 1
ATOM 1551 N N . GLN A 1 185 ? -8.654 23.385 23.548 1.00 92.81 185 GLN A N 1
ATOM 1552 C CA . GLN A 1 185 ? -7.202 23.259 23.685 1.00 92.81 185 GLN A CA 1
ATOM 1553 C C . GLN A 1 185 ? -6.459 24.415 23.010 1.00 92.81 185 GLN A C 1
ATOM 1555 O O . GLN A 1 185 ? -6.833 24.878 21.925 1.00 92.81 185 GLN A O 1
ATOM 1560 N N . CYS A 1 186 ? -5.386 24.875 23.653 1.00 93.12 186 CYS A N 1
ATOM 1561 C CA . CYS A 1 186 ? -4.458 25.846 23.081 1.00 93.12 186 CYS A CA 1
ATOM 1562 C C . CYS A 1 186 ? -3.436 25.122 22.204 1.00 93.12 186 CYS A C 1
ATOM 1564 O O . CYS A 1 186 ? -2.855 24.131 22.629 1.00 93.12 186 CYS A O 1
ATOM 1566 N N . CYS A 1 187 ? -3.184 25.637 21.006 1.00 91.75 187 CYS A N 1
ATOM 1567 C CA . CYS A 1 187 ? -2.215 25.060 20.076 1.00 91.75 187 CYS A CA 1
ATOM 1568 C C . CYS A 1 187 ? -1.551 26.139 19.218 1.00 91.75 187 CYS A C 1
ATOM 1570 O O . CYS A 1 187 ? -1.989 27.298 19.180 1.00 91.75 187 CYS A O 1
ATOM 1572 N N . VAL A 1 188 ? -0.489 25.738 18.521 1.00 91.88 188 VAL A N 1
ATOM 1573 C CA . VAL A 1 188 ? 0.137 26.525 17.462 1.00 91.88 188 VAL A CA 1
ATOM 1574 C C . VAL A 1 188 ? -0.236 25.890 16.129 1.00 91.88 188 VAL A C 1
ATOM 1576 O O . VAL A 1 188 ? 0.043 24.723 15.906 1.00 91.88 188 VAL A O 1
ATOM 1579 N N . TYR A 1 189 ? -0.855 26.658 15.239 1.00 90.25 189 TYR A N 1
ATOM 1580 C CA . TYR A 1 189 ? -1.203 26.211 13.891 1.00 90.25 189 TYR A CA 1
ATOM 1581 C C . TYR A 1 189 ? -0.790 27.287 12.890 1.00 90.25 189 TYR A C 1
ATOM 1583 O O . TYR A 1 189 ? -1.070 28.468 13.114 1.00 90.25 189 TYR A O 1
ATOM 1591 N N . ASP A 1 190 ? -0.095 26.904 11.813 1.00 87.12 190 ASP A N 1
ATOM 1592 C CA . ASP A 1 190 ? 0.437 27.845 10.811 1.00 87.12 190 ASP A CA 1
ATOM 1593 C C . ASP A 1 190 ? 1.222 29.007 11.465 1.00 87.12 190 ASP A C 1
ATOM 1595 O O . ASP A 1 190 ? 0.961 30.191 11.241 1.00 87.12 190 ASP A O 1
ATOM 1599 N N . GLN A 1 191 ? 2.140 28.657 12.379 1.00 88.81 191 GLN A N 1
ATOM 1600 C CA . GLN A 1 191 ? 2.986 29.594 13.141 1.00 88.81 191 GLN A CA 1
ATOM 1601 C C . GLN A 1 191 ? 2.220 30.607 14.018 1.00 88.81 191 GLN A C 1
ATOM 1603 O O . GLN A 1 191 ? 2.792 31.596 14.480 1.00 88.81 191 GLN A O 1
ATOM 1608 N N . LYS A 1 192 ? 0.925 30.388 14.273 1.00 91.06 192 LYS A N 1
ATOM 1609 C CA . LYS A 1 192 ? 0.083 31.266 15.097 1.00 91.06 192 LYS A CA 1
ATOM 1610 C C . LYS A 1 192 ? -0.379 30.532 16.343 1.00 91.06 192 LYS A C 1
ATOM 1612 O O . LYS A 1 192 ? -0.896 29.427 16.256 1.00 91.06 192 LYS A O 1
ATOM 1617 N N . GLU A 1 193 ? -0.280 31.188 17.495 1.00 92.56 193 GLU A N 1
ATOM 1618 C CA . GLU A 1 193 ? -0.923 30.719 18.724 1.00 92.56 193 GLU A CA 1
ATOM 1619 C C . GLU A 1 193 ? -2.435 30.954 18.671 1.00 92.56 193 GLU A C 1
ATOM 1621 O O . GLU A 1 193 ? -2.918 32.037 18.306 1.00 92.56 193 GLU A O 1
ATOM 1626 N N . GLY A 1 194 ? -3.201 29.962 19.103 1.00 92.75 194 GLY A N 1
ATOM 1627 C CA . GLY A 1 194 ? -4.648 30.059 19.178 1.00 92.75 194 GLY A CA 1
ATOM 1628 C C . GLY A 1 194 ? -5.271 28.938 19.987 1.00 92.75 194 GLY A C 1
ATOM 1629 O O . GLY A 1 194 ? -4.601 28.256 20.759 1.00 92.75 194 GLY A O 1
ATOM 1630 N N . ARG A 1 195 ? -6.583 28.783 19.820 1.00 94.25 195 ARG A N 1
ATOM 1631 C CA . ARG A 1 195 ? -7.372 27.742 20.476 1.00 94.25 195 ARG A CA 1
ATOM 1632 C C . ARG A 1 195 ? -8.282 27.023 19.494 1.00 94.25 195 ARG A C 1
ATOM 1634 O O . ARG A 1 195 ? -8.730 27.629 18.516 1.00 94.25 195 ARG A O 1
ATOM 1641 N N . LEU A 1 196 ? -8.604 25.778 19.803 1.00 94.81 196 LEU A N 1
ATOM 1642 C CA . LEU A 1 196 ? -9.524 24.953 19.030 1.00 94.81 196 LEU A CA 1
ATOM 1643 C C . LEU A 1 196 ? -10.974 25.174 19.476 1.00 94.81 196 LEU A C 1
ATOM 1645 O O . LEU A 1 196 ? -11.258 25.389 20.654 1.00 94.81 196 LEU A O 1
ATOM 1649 N N . LEU A 1 197 ? -11.893 25.166 18.516 1.00 93.94 197 LEU A N 1
ATOM 1650 C CA . LEU A 1 197 ? -13.330 25.355 18.705 1.00 93.94 197 LEU A CA 1
ATOM 1651 C C . LEU A 1 197 ? -14.075 24.282 17.924 1.00 93.94 197 LEU A C 1
ATOM 1653 O O . LEU A 1 197 ? -13.832 24.136 16.729 1.00 93.94 197 LEU A O 1
ATOM 1657 N N . LEU A 1 198 ? -15.004 23.581 18.564 1.00 92.69 198 LEU A N 1
ATOM 1658 C CA . LEU A 1 198 ? -15.893 22.652 17.881 1.00 92.69 198 LEU A CA 1
ATOM 1659 C C . LEU A 1 198 ? -17.224 23.365 17.608 1.00 92.69 198 LEU A C 1
ATOM 1661 O O . LEU A 1 198 ? -17.894 23.825 18.527 1.00 92.69 198 LEU A O 1
ATOM 1665 N N . GLN A 1 199 ? -17.587 23.529 16.336 1.00 91.44 199 GLN A N 1
ATOM 1666 C CA . GLN A 1 199 ? -18.838 24.178 15.927 1.00 91.44 199 GLN A CA 1
ATOM 1667 C C . GLN A 1 199 ? -19.517 23.332 14.860 1.00 91.44 199 GLN A C 1
ATOM 1669 O O . GLN A 1 199 ? -18.903 23.030 13.840 1.00 91.44 199 GLN A O 1
ATOM 1674 N N . ASP A 1 200 ? -20.763 22.923 15.112 1.00 88.50 200 ASP A N 1
ATOM 1675 C CA . ASP A 1 200 ? -21.560 22.097 14.194 1.00 88.50 200 ASP A CA 1
ATOM 1676 C C . ASP A 1 200 ? -20.807 20.838 13.704 1.00 88.50 200 ASP A C 1
ATOM 1678 O O . ASP A 1 200 ? -20.848 20.474 12.530 1.00 88.50 200 ASP A O 1
ATOM 1682 N N . GLY A 1 201 ? -20.045 20.196 14.602 1.00 85.06 201 GLY A N 1
ATOM 1683 C CA . GLY A 1 201 ? -19.233 19.007 14.299 1.00 85.06 201 GLY A CA 1
ATOM 1684 C C . GLY A 1 201 ? -17.937 19.279 13.522 1.00 85.06 201 GLY A C 1
ATOM 1685 O O . GLY A 1 201 ? -17.203 18.346 13.190 1.00 85.06 201 GLY A O 1
ATOM 1686 N N . VAL A 1 202 ? -17.613 20.541 13.235 1.00 91.12 202 VAL A N 1
ATOM 1687 C CA . VAL A 1 202 ? -16.388 20.951 12.539 1.00 91.12 202 VAL A CA 1
ATOM 1688 C C . VAL A 1 202 ? -15.402 21.554 13.535 1.00 91.12 202 VAL A C 1
ATOM 1690 O O . VAL A 1 202 ? -15.740 22.479 14.274 1.00 91.12 202 VAL A O 1
ATOM 1693 N N . LEU A 1 203 ? -14.165 21.049 13.537 1.00 94.25 203 LEU A N 1
ATOM 1694 C CA . LEU A 1 203 ? -13.096 21.609 14.359 1.00 94.25 203 LEU A CA 1
ATOM 1695 C C . LEU A 1 203 ? -12.461 22.811 13.650 1.00 94.25 203 LEU A C 1
ATOM 1697 O O . LEU A 1 203 ? -12.040 22.734 12.490 1.00 94.25 203 LEU A O 1
ATOM 1701 N N . LEU A 1 204 ? -12.412 23.933 14.357 1.00 94.31 204 LEU A N 1
ATOM 1702 C CA . LEU A 1 204 ? -11.924 25.216 13.878 1.00 94.31 204 LEU A CA 1
ATOM 1703 C C . LEU A 1 204 ? -10.764 25.699 14.748 1.00 94.31 204 LEU A C 1
ATOM 1705 O O . LEU A 1 204 ? -10.804 25.597 15.972 1.00 94.31 204 LEU A O 1
ATOM 1709 N N . PHE A 1 205 ? -9.768 26.321 14.131 1.00 95.06 205 PHE A N 1
ATOM 1710 C CA . PHE A 1 205 ? -8.696 27.025 14.822 1.00 95.06 205 PHE A CA 1
ATOM 1711 C C . PHE A 1 205 ? -8.988 28.529 14.897 1.00 95.06 205 PHE A C 1
ATOM 1713 O O . PHE A 1 205 ? -9.231 29.185 13.878 1.00 95.06 205 PHE A O 1
ATOM 1720 N N . LYS A 1 206 ? -8.932 29.105 16.104 1.00 93.56 206 LYS A N 1
ATOM 1721 C CA . LYS A 1 206 ? -9.077 30.545 16.353 1.00 93.56 206 LYS A CA 1
ATOM 1722 C C . LYS A 1 206 ? -7.766 31.141 16.887 1.00 93.56 206 LYS A C 1
ATOM 1724 O O . LYS A 1 206 ? -7.440 30.903 18.052 1.00 93.56 206 LYS A O 1
ATOM 1729 N N . PRO A 1 207 ? -7.062 31.987 16.111 1.00 92.38 207 PRO A N 1
ATOM 1730 C CA . PRO A 1 207 ? -5.874 32.692 16.590 1.00 92.38 207 PRO A CA 1
ATOM 1731 C C . PRO A 1 207 ? -6.175 33.601 17.795 1.00 92.38 207 PRO A C 1
ATOM 1733 O O . PRO A 1 207 ? -7.220 34.255 17.843 1.00 92.38 207 PRO A O 1
ATOM 1736 N N . LYS A 1 208 ? -5.231 33.714 18.735 1.00 86.62 208 LYS A N 1
ATOM 1737 C CA . LYS A 1 208 ? -5.371 34.420 20.028 1.00 86.62 208 LYS A CA 1
ATOM 1738 C C . LYS A 1 208 ? -5.855 35.873 19.916 1.00 86.62 208 LYS A C 1
ATOM 1740 O O . LYS A 1 208 ? -6.671 36.316 20.720 1.00 86.62 208 LYS A O 1
ATOM 1745 N N . TYR A 1 209 ? -5.396 36.605 18.900 1.00 83.31 209 TYR A N 1
ATOM 1746 C CA . TYR A 1 209 ? -5.739 38.021 18.681 1.00 83.31 209 TYR A CA 1
ATOM 1747 C C . TYR A 1 209 ? -6.824 38.238 17.613 1.00 83.31 209 TYR A C 1
ATOM 1749 O O . TYR A 1 209 ? -7.207 39.375 17.325 1.00 83.31 209 TYR A O 1
ATOM 1757 N N . ALA A 1 210 ? -7.348 37.163 17.019 1.00 80.50 210 ALA A N 1
ATOM 1758 C CA . ALA A 1 210 ? -8.368 37.256 15.987 1.00 80.50 210 ALA A CA 1
ATOM 1759 C C . ALA A 1 210 ? -9.764 37.443 16.599 1.00 80.50 210 ALA A C 1
ATOM 1761 O O . ALA A 1 210 ? -10.276 36.595 17.332 1.00 80.50 210 ALA A O 1
ATOM 1762 N N . LYS A 1 211 ? -10.433 38.550 16.248 1.00 71.81 211 LYS A N 1
ATOM 1763 C CA . LYS A 1 211 ? -11.806 38.821 16.713 1.00 71.81 211 LYS A CA 1
ATOM 1764 C C . LYS A 1 211 ? -12.852 37.942 16.021 1.00 71.81 211 LYS A C 1
ATOM 1766 O O . LYS A 1 211 ? -13.749 37.441 16.692 1.00 71.81 211 LYS A O 1
ATOM 1771 N N . LYS A 1 212 ? -12.738 37.762 14.700 1.00 76.50 212 LYS A N 1
ATOM 1772 C CA . LYS A 1 212 ? -13.722 37.042 13.862 1.00 76.50 212 LYS A CA 1
ATOM 1773 C C . LYS A 1 212 ? -13.133 35.933 12.989 1.00 76.50 212 LYS A C 1
ATOM 1775 O O . LYS A 1 212 ? -13.889 35.133 12.459 1.00 76.50 212 LYS A O 1
ATOM 1780 N N . HIS A 1 213 ? -11.816 35.907 12.804 1.00 83.06 213 HIS A N 1
ATOM 1781 C CA . HIS A 1 213 ? -11.190 34.955 11.897 1.00 83.06 213 HIS A CA 1
ATOM 1782 C C . HIS A 1 213 ? -11.047 33.590 12.574 1.00 83.06 213 HIS A C 1
ATOM 1784 O O . HIS A 1 213 ? -10.430 33.491 13.636 1.00 83.06 213 HIS A O 1
ATOM 1790 N N . VAL A 1 214 ? -11.601 32.563 11.939 1.00 89.88 214 VAL A N 1
ATOM 1791 C CA . VAL A 1 214 ? -11.459 31.152 12.307 1.00 89.88 214 VAL A CA 1
ATOM 1792 C C . VAL A 1 214 ? -11.092 30.369 11.051 1.00 89.88 214 VAL A C 1
ATOM 1794 O O . VAL A 1 214 ? -11.569 30.693 9.966 1.00 89.88 214 VAL A O 1
ATOM 1797 N N . CYS A 1 215 ? -10.211 29.384 11.187 1.00 91.00 215 CYS A N 1
ATOM 1798 C CA . CYS A 1 215 ? -9.805 28.503 10.096 1.00 91.00 215 CYS A CA 1
ATOM 1799 C C . CYS A 1 215 ? -10.427 27.125 10.304 1.00 91.00 215 CYS A C 1
ATOM 1801 O O . CYS A 1 215 ? -10.416 26.622 11.425 1.00 91.00 215 CYS A O 1
ATOM 1803 N N . ARG A 1 216 ? -10.950 26.511 9.242 1.00 93.25 216 ARG A N 1
ATOM 1804 C CA . ARG A 1 216 ? -11.373 25.110 9.283 1.00 93.25 216 ARG A CA 1
ATOM 1805 C C . ARG A 1 216 ? -10.149 24.211 9.171 1.00 93.25 216 ARG A C 1
ATOM 1807 O O . ARG A 1 216 ? -9.349 24.406 8.264 1.00 93.25 216 ARG A O 1
ATOM 1814 N N . LEU A 1 217 ? -10.049 23.223 10.053 1.00 93.00 217 LEU A N 1
ATOM 1815 C CA . LEU A 1 217 ? -8.974 22.238 10.015 1.00 93.00 217 LEU A CA 1
ATOM 1816 C C . LEU A 1 217 ? -9.344 21.070 9.090 1.00 93.00 217 LEU A C 1
ATOM 1818 O O . LEU A 1 217 ? -10.492 20.608 9.087 1.00 93.00 217 LEU A O 1
ATOM 1822 N N . SER A 1 218 ? -8.382 20.613 8.285 1.00 90.94 218 SER A N 1
ATOM 1823 C CA . SER A 1 218 ? -8.500 19.369 7.519 1.00 90.94 218 SER A CA 1
ATOM 1824 C C . SER A 1 218 ? -8.358 18.151 8.435 1.00 90.94 218 SER A C 1
ATOM 1826 O O . SER A 1 218 ? -7.917 18.265 9.576 1.00 90.94 218 SER A O 1
ATOM 1828 N N . GLN A 1 219 ? -8.711 16.962 7.942 1.00 90.38 219 GLN A N 1
ATOM 1829 C CA . GLN A 1 219 ? -8.537 15.727 8.712 1.00 90.38 219 GLN A CA 1
ATOM 1830 C C . GLN A 1 219 ? -7.074 15.500 9.125 1.00 90.38 219 GLN A C 1
ATOM 1832 O O . GLN A 1 219 ? -6.800 15.147 10.271 1.00 90.38 219 GLN A O 1
ATOM 1837 N N . SER A 1 220 ? -6.140 15.786 8.216 1.00 88.44 220 SER A N 1
ATOM 1838 C CA . SER A 1 220 ? -4.707 15.685 8.481 1.00 88.44 220 SER A CA 1
ATOM 1839 C C . SER A 1 220 ? -4.231 16.688 9.525 1.00 88.44 220 SER A C 1
ATOM 1841 O O . SER A 1 220 ? -3.446 16.320 10.398 1.00 88.44 220 SER A O 1
ATOM 1843 N N . ASP A 1 221 ? -4.750 17.920 9.492 1.00 90.94 221 ASP A N 1
ATOM 1844 C CA . ASP A 1 221 ? -4.427 18.927 10.507 1.00 90.94 221 ASP A CA 1
ATOM 1845 C C . ASP A 1 221 ? -4.904 18.484 11.894 1.00 90.94 221 ASP A C 1
ATOM 1847 O O . ASP A 1 221 ? -4.170 18.610 12.869 1.00 90.94 221 ASP A O 1
ATOM 1851 N N . ILE A 1 222 ? -6.126 17.944 11.985 1.00 92.81 222 ILE A N 1
ATOM 1852 C CA . ILE A 1 222 ? -6.720 17.504 13.255 1.00 92.81 222 ILE A CA 1
ATOM 1853 C C . ILE A 1 222 ? -5.883 16.388 13.887 1.00 92.81 222 ILE A C 1
ATOM 1855 O O . ILE A 1 222 ? -5.571 16.477 15.071 1.00 92.81 222 ILE A O 1
ATOM 1859 N N . LEU A 1 223 ? -5.497 15.368 13.112 1.00 90.56 223 LEU A N 1
ATOM 1860 C CA . LEU A 1 223 ? -4.661 14.269 13.610 1.00 90.56 223 LEU A CA 1
ATOM 1861 C C . LEU A 1 223 ? -3.268 14.742 14.028 1.00 90.56 223 LEU A C 1
ATOM 1863 O O . LEU A 1 223 ? -2.783 14.369 15.092 1.00 90.56 223 LEU A O 1
ATOM 1867 N N . THR A 1 224 ? -2.644 15.603 13.222 1.00 89.62 224 THR A N 1
ATOM 1868 C CA . THR A 1 224 ? -1.311 16.138 13.532 1.00 89.62 224 THR A CA 1
ATOM 1869 C C . THR A 1 224 ? -1.343 16.932 14.838 1.00 89.62 224 THR A C 1
ATOM 1871 O O . THR A 1 224 ? -0.553 16.672 15.743 1.00 89.62 224 THR A O 1
ATOM 1874 N N . LEU A 1 225 ? -2.324 17.827 14.989 1.00 91.38 225 LEU A N 1
ATOM 1875 C CA . LEU A 1 225 ? -2.518 18.603 16.214 1.00 91.38 225 LEU A CA 1
ATOM 1876 C C . LEU A 1 225 ? -2.819 17.711 17.419 1.00 91.38 225 LEU A C 1
ATOM 1878 O O . LEU A 1 225 ? -2.356 17.996 18.521 1.00 91.38 225 LEU A O 1
ATOM 1882 N N . SER A 1 226 ? -3.581 16.630 17.240 1.00 91.50 226 SER A N 1
ATOM 1883 C CA . SER A 1 226 ? -3.872 15.716 18.344 1.00 91.50 226 SER A CA 1
ATOM 1884 C C . SER A 1 226 ? -2.599 15.043 18.856 1.00 91.50 226 SER A C 1
ATOM 1886 O O . SER A 1 226 ? -2.390 14.973 20.065 1.00 91.50 226 SER A O 1
ATOM 1888 N N . TRP A 1 227 ? -1.697 14.642 17.959 1.00 89.44 227 TRP A N 1
ATOM 1889 C CA . TRP A 1 227 ? -0.401 14.080 18.329 1.00 89.44 227 TRP A CA 1
ATOM 1890 C C . TRP A 1 227 ? 0.509 15.083 19.027 1.00 89.44 227 TRP A C 1
ATOM 1892 O O . TRP A 1 227 ? 1.145 14.723 20.014 1.00 89.44 227 TRP A O 1
ATOM 1902 N N . GLU A 1 228 ? 0.560 16.323 18.546 1.00 89.50 228 GLU A N 1
ATOM 1903 C CA . GLU A 1 228 ? 1.349 17.395 19.167 1.00 89.50 228 GLU A CA 1
ATOM 1904 C C . GLU A 1 228 ? 0.855 17.734 20.578 1.00 89.50 228 GLU A C 1
ATOM 1906 O O . GLU A 1 228 ? 1.650 18.041 21.465 1.00 89.50 228 GLU A O 1
ATOM 1911 N N . LEU A 1 229 ? -0.458 17.645 20.798 1.00 88.81 229 LEU A N 1
ATOM 1912 C CA . LEU A 1 229 ? -1.094 17.898 22.090 1.00 88.81 229 LEU A CA 1
ATOM 1913 C C . LEU A 1 229 ? -1.100 16.672 23.018 1.00 88.81 229 LEU A C 1
ATOM 1915 O O . LEU A 1 229 ? -1.606 16.770 24.135 1.00 88.81 229 LEU A O 1
ATOM 1919 N N . GLY A 1 230 ? -0.574 15.523 22.576 1.00 86.00 230 GLY A N 1
ATOM 1920 C CA . GLY A 1 230 ? -0.622 14.265 23.332 1.00 86.00 230 GLY A CA 1
ATOM 1921 C C . GLY A 1 230 ? -2.040 13.706 23.509 1.00 86.00 230 GLY A C 1
ATOM 1922 O O . GLY A 1 230 ? -2.280 12.882 24.386 1.00 86.00 230 GLY A O 1
ATOM 1923 N N . ILE A 1 231 ? -2.992 14.162 22.693 1.00 83.88 231 ILE A N 1
ATOM 1924 C CA . ILE A 1 231 ? -4.371 13.677 22.661 1.00 83.88 231 ILE A CA 1
ATOM 1925 C C . ILE A 1 231 ? -4.415 12.567 21.617 1.00 83.88 231 ILE A C 1
ATOM 1927 O O . ILE A 1 231 ? -4.669 12.786 20.428 1.00 83.88 231 ILE A O 1
ATOM 1931 N N . GLU A 1 232 ? -4.079 11.365 22.065 1.00 74.12 232 GLU A N 1
ATOM 1932 C CA . GLU A 1 232 ? -4.087 10.192 21.206 1.00 74.12 232 GLU A CA 1
ATOM 1933 C C . GLU A 1 232 ? -5.483 9.573 21.122 1.00 74.12 232 GLU A C 1
ATOM 1935 O O . GLU A 1 232 ? -6.297 9.661 22.050 1.00 74.12 232 GLU A O 1
ATOM 1940 N N . ASP A 1 233 ? -5.735 8.925 19.987 1.00 66.69 233 ASP A N 1
ATOM 1941 C CA . A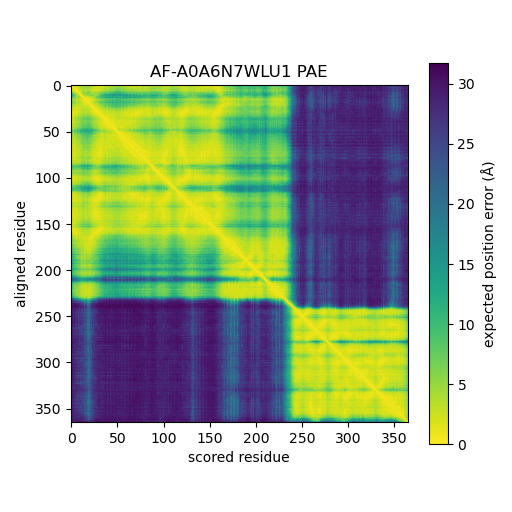SP A 1 233 ? -6.787 7.926 19.835 1.00 66.69 233 ASP A CA 1
ATOM 1942 C C . ASP A 1 233 ? -6.375 6.673 20.602 1.00 66.69 233 ASP A C 1
ATOM 1944 O O . ASP A 1 233 ? -5.988 5.654 20.039 1.00 66.69 233 ASP A O 1
ATOM 1948 N N . GLU A 1 234 ? -6.358 6.796 21.920 1.00 56.06 234 GLU A N 1
ATOM 1949 C CA . GLU A 1 234 ? -6.693 5.649 22.732 1.00 56.06 234 GLU A CA 1
ATOM 1950 C C . GLU A 1 234 ? -8.162 5.390 22.409 1.00 56.06 234 GLU A C 1
ATOM 1952 O O . GLU A 1 234 ? -9.008 6.276 22.606 1.00 56.06 234 GLU A O 1
ATOM 1957 N N . GLU A 1 235 ? -8.458 4.204 21.860 1.00 46.28 235 GLU A N 1
ATOM 1958 C CA . GLU A 1 235 ? -9.793 3.636 22.038 1.00 46.28 235 GLU A CA 1
ATOM 1959 C C . GLU A 1 235 ? -10.173 3.922 23.486 1.00 46.28 235 GLU A C 1
ATOM 1961 O O . GLU A 1 235 ? -9.299 3.772 24.349 1.00 46.28 235 GLU A O 1
ATOM 1966 N N . PRO A 1 236 ? -11.387 4.425 23.771 1.00 39.56 236 PRO A N 1
ATOM 1967 C CA . PRO A 1 236 ? -11.797 4.541 25.155 1.00 39.56 236 PRO A CA 1
ATOM 1968 C C . PRO A 1 236 ? -11.519 3.173 25.760 1.00 39.56 236 PRO A C 1
ATOM 1970 O O . PRO A 1 236 ? -12.141 2.201 25.333 1.00 39.56 236 PRO A O 1
ATOM 1973 N N . ALA A 1 237 ? -10.513 3.092 26.643 1.00 38.41 237 ALA A N 1
ATOM 1974 C CA . ALA A 1 237 ? -10.254 1.892 27.408 1.00 38.41 237 ALA A CA 1
ATOM 1975 C C . ALA A 1 237 ? -11.626 1.526 27.941 1.00 38.41 237 ALA A C 1
ATOM 1977 O O . ALA A 1 237 ? -12.241 2.395 28.570 1.00 38.41 237 ALA A O 1
ATOM 1978 N N . ALA A 1 238 ? -12.138 0.367 27.507 1.00 42.81 238 ALA A N 1
ATOM 1979 C CA . ALA A 1 238 ? -13.516 -0.046 27.723 1.00 42.81 238 ALA A CA 1
ATOM 1980 C C . ALA A 1 238 ? -13.927 0.417 29.119 1.00 42.81 238 ALA A C 1
ATOM 1982 O O . ALA A 1 238 ? -13.307 -0.025 30.082 1.00 42.81 238 ALA A O 1
ATOM 1983 N N . GLU A 1 239 ? -14.815 1.420 29.166 1.00 39.69 239 GLU A N 1
ATOM 1984 C CA . GLU A 1 239 ? -15.136 2.265 30.324 1.00 39.69 239 GLU A CA 1
ATOM 1985 C C . GLU A 1 239 ? -14.674 1.688 31.663 1.00 39.69 239 GLU A C 1
ATOM 1987 O O . GLU A 1 239 ? -15.474 1.021 32.302 1.00 39.69 239 GLU A O 1
ATOM 1992 N N . ASP A 1 240 ? -13.424 1.910 32.088 1.00 40.62 240 ASP A N 1
ATOM 1993 C CA . ASP A 1 240 ? -12.957 1.532 33.432 1.00 40.62 240 ASP A CA 1
ATOM 1994 C C . ASP A 1 240 ? -13.498 0.155 33.904 1.00 40.62 240 ASP A C 1
ATOM 1996 O O . ASP A 1 240 ? -13.895 -0.026 35.060 1.00 40.62 240 ASP A O 1
ATOM 2000 N N . SER A 1 241 ? -13.642 -0.806 32.976 1.00 51.47 241 SER A N 1
ATOM 2001 C CA . SER A 1 241 ? -14.287 -2.069 33.291 1.00 51.47 241 SER A CA 1
ATOM 2002 C C . SER A 1 241 ? -13.175 -2.924 33.836 1.00 51.47 241 SER A C 1
ATOM 2004 O O . SER A 1 241 ? -12.413 -3.532 33.081 1.00 51.47 241 SER A O 1
ATOM 2006 N N . THR A 1 242 ? -13.030 -2.908 35.157 1.00 64.44 242 THR A N 1
ATOM 2007 C CA . THR A 1 242 ? -12.233 -3.908 35.851 1.00 64.44 242 THR A CA 1
ATOM 2008 C C . THR A 1 242 ? -12.532 -5.267 35.210 1.00 64.44 242 THR A C 1
ATOM 2010 O O . THR A 1 242 ? -13.708 -5.626 35.067 1.00 64.44 242 THR A O 1
ATOM 2013 N N . PRO A 1 243 ? -11.505 -5.981 34.714 1.00 76.19 243 PRO A N 1
ATOM 2014 C CA . PRO A 1 243 ? -11.717 -7.214 33.977 1.00 76.19 243 PRO A CA 1
ATOM 2015 C C . PRO A 1 243 ? -12.553 -8.151 34.838 1.00 76.19 243 PRO A C 1
ATOM 2017 O O . PRO A 1 243 ? -12.340 -8.249 36.049 1.00 76.19 243 PRO A O 1
ATOM 2020 N N . ILE A 1 244 ? -13.535 -8.818 34.231 1.00 89.69 244 ILE A N 1
ATOM 2021 C CA . ILE A 1 244 ? -14.370 -9.751 34.981 1.00 89.69 244 ILE A CA 1
ATOM 2022 C C . ILE A 1 244 ? -13.471 -10.904 35.418 1.00 89.69 244 ILE A C 1
ATOM 2024 O O . ILE A 1 244 ? -13.049 -11.731 34.609 1.00 89.69 244 ILE A O 1
ATOM 2028 N N . THR A 1 245 ? -13.172 -10.941 36.713 1.00 93.44 245 THR A N 1
ATOM 2029 C CA . THR A 1 245 ? -12.366 -11.992 37.317 1.00 93.44 245 THR A CA 1
ATOM 2030 C C . THR A 1 245 ? -13.242 -12.999 38.046 1.00 93.44 245 THR A C 1
ATOM 2032 O O . THR A 1 245 ? -14.334 -12.708 38.541 1.00 93.44 245 THR A O 1
ATOM 2035 N N . LEU A 1 246 ? -12.752 -14.229 38.095 1.00 94.69 246 LEU A N 1
ATOM 2036 C CA . LEU A 1 246 ? -13.341 -15.334 38.824 1.00 94.69 246 LEU A CA 1
ATOM 2037 C C . LEU A 1 246 ? -12.345 -15.773 39.901 1.00 94.69 246 LEU A C 1
ATOM 2039 O O . LEU A 1 246 ? -11.161 -15.920 39.597 1.00 94.69 246 LEU A O 1
ATOM 2043 N N . PRO A 1 247 ? -12.788 -15.998 41.147 1.00 95.88 247 PRO A N 1
ATOM 2044 C CA . PRO A 1 247 ? -11.885 -16.422 42.207 1.00 95.88 247 PRO A CA 1
ATOM 2045 C C . PRO A 1 247 ? -11.358 -17.838 41.934 1.00 95.88 247 PRO A C 1
ATOM 2047 O O . PRO A 1 247 ? -12.134 -18.757 41.651 1.00 95.88 247 PRO A O 1
ATOM 2050 N N . TYR A 1 248 ? -10.044 -18.019 42.047 1.00 95.50 248 TYR A N 1
ATOM 2051 C CA . TYR A 1 248 ? -9.355 -19.303 41.953 1.00 95.50 248 TYR A CA 1
ATOM 2052 C C . TYR A 1 248 ? -8.570 -19.564 43.240 1.00 95.50 248 TYR A C 1
ATOM 2054 O O . TYR A 1 248 ? -7.597 -18.877 43.535 1.00 95.50 248 TYR A O 1
ATOM 2062 N N . GLU A 1 249 ? -9.012 -20.538 44.032 1.00 94.00 249 GLU A N 1
ATOM 2063 C CA . GLU A 1 249 ? -8.339 -20.916 45.279 1.00 94.00 249 GLU A CA 1
ATOM 2064 C C . GLU A 1 249 ? -7.139 -21.817 44.965 1.00 94.00 249 GLU A C 1
ATOM 2066 O O . GLU A 1 249 ? -7.316 -22.953 44.521 1.00 94.00 249 GLU A O 1
ATOM 2071 N N . LYS A 1 250 ? -5.915 -21.334 45.206 1.00 89.44 250 LYS A N 1
ATOM 2072 C CA . LYS A 1 250 ? -4.688 -22.120 45.032 1.00 89.44 250 LYS A CA 1
ATOM 2073 C C . LYS A 1 250 ? -3.626 -21.690 46.036 1.00 89.44 250 LYS A C 1
ATOM 2075 O O . LYS A 1 250 ? -3.599 -20.558 46.484 1.00 89.44 250 LYS A O 1
ATOM 2080 N N . TYR A 1 251 ? -2.767 -22.626 46.440 1.00 88.56 251 TYR A N 1
ATOM 2081 C CA . TYR A 1 251 ? -1.639 -22.378 47.353 1.00 88.56 251 TYR A CA 1
ATOM 2082 C C . TYR A 1 251 ? -1.989 -21.746 48.715 1.00 88.56 251 TYR A C 1
ATOM 2084 O O . TYR A 1 251 ? -1.094 -21.327 49.439 1.00 88.56 251 TYR A O 1
ATOM 2092 N N . GLY A 1 252 ? -3.263 -21.786 49.115 1.00 89.19 252 GLY A N 1
ATOM 2093 C CA . GLY A 1 252 ? -3.750 -21.200 50.366 1.00 89.19 252 GLY A CA 1
ATOM 2094 C C . GLY A 1 252 ? -4.377 -19.815 50.207 1.00 89.19 252 GLY A C 1
ATOM 2095 O O . GLY A 1 252 ? -4.982 -19.344 51.166 1.00 89.19 252 GLY A O 1
ATOM 2096 N N . ASP A 1 253 ? -4.312 -19.229 49.010 1.00 91.88 253 ASP A N 1
ATOM 2097 C CA . ASP A 1 253 ? -4.833 -17.904 48.685 1.00 91.88 253 ASP A CA 1
ATOM 2098 C C . ASP A 1 253 ? -5.934 -17.980 47.611 1.00 91.88 253 ASP A C 1
ATOM 2100 O O . ASP A 1 253 ? -6.184 -19.026 47.004 1.00 91.88 253 ASP A O 1
ATOM 2104 N N . THR A 1 254 ? -6.663 -16.877 47.421 1.00 93.62 254 THR A N 1
ATOM 2105 C CA . THR A 1 254 ? -7.692 -16.741 46.377 1.00 93.62 254 THR A CA 1
ATOM 2106 C C . THR A 1 254 ? -7.244 -15.709 45.358 1.00 93.62 254 THR A C 1
ATOM 2108 O O . THR A 1 254 ? -7.207 -14.522 45.669 1.00 93.62 254 THR A O 1
ATOM 2111 N N . HIS A 1 255 ? -6.976 -16.170 44.142 1.00 93.38 255 HIS A N 1
ATOM 2112 C CA . HIS A 1 255 ? -6.471 -15.352 43.048 1.00 93.38 255 HIS A CA 1
ATOM 2113 C C . HIS A 1 255 ? -7.625 -14.883 42.148 1.00 93.38 255 HIS A C 1
ATOM 2115 O O . HIS A 1 255 ? -8.446 -15.712 41.734 1.00 93.38 255 HIS A O 1
ATOM 2121 N N . PRO A 1 256 ? -7.737 -13.585 41.822 1.00 94.75 256 PRO A N 1
ATOM 2122 C CA . PRO A 1 256 ? -8.696 -13.094 40.842 1.00 94.75 256 PRO A CA 1
ATOM 2123 C C . PRO A 1 256 ? -8.202 -13.418 39.425 1.00 94.75 256 PRO A C 1
ATOM 2125 O O . PRO A 1 256 ? -7.246 -12.819 38.936 1.00 94.75 256 PRO A O 1
ATOM 2128 N N . ILE A 1 257 ? -8.861 -14.369 38.755 1.00 95.56 257 ILE A N 1
ATOM 2129 C CA . ILE A 1 257 ? -8.473 -14.837 37.420 1.00 95.56 257 ILE A CA 1
ATOM 2130 C C . ILE A 1 257 ? -9.392 -14.276 36.337 1.00 95.56 257 ILE A C 1
ATOM 2132 O O . ILE A 1 257 ? -10.592 -14.550 36.331 1.00 95.56 257 ILE A O 1
ATOM 2136 N N . GLN A 1 258 ? -8.817 -13.572 35.369 1.00 95.75 258 GLN A N 1
ATOM 2137 C CA . GLN A 1 258 ? -9.455 -13.252 34.095 1.00 95.75 258 GLN A CA 1
ATOM 2138 C C . GLN A 1 258 ? -9.223 -14.393 33.096 1.00 95.75 258 GLN A C 1
ATOM 2140 O O . GLN A 1 258 ? -8.124 -14.943 33.014 1.00 95.75 258 GLN A O 1
ATOM 2145 N N . LEU A 1 259 ? -10.248 -14.726 32.309 1.00 96.50 259 LEU A N 1
ATOM 2146 C CA . LEU A 1 259 ? -10.117 -15.632 31.167 1.00 96.50 259 LEU A CA 1
ATOM 2147 C C . LEU A 1 259 ? -10.000 -14.824 29.877 1.00 96.50 259 LEU A C 1
ATOM 2149 O O . LEU A 1 259 ? -10.858 -13.988 29.614 1.00 96.50 259 LEU A O 1
ATOM 2153 N N . GLN A 1 260 ? -8.975 -15.106 29.077 1.00 96.56 260 GLN A N 1
ATOM 2154 C CA . GLN A 1 260 ? -8.798 -14.530 27.744 1.00 96.56 260 GLN A CA 1
ATOM 2155 C C . GLN A 1 260 ? -9.025 -15.605 26.685 1.00 96.56 260 GLN A C 1
ATOM 2157 O O . GLN A 1 260 ? -8.381 -16.658 26.691 1.00 96.56 260 GLN A O 1
ATOM 2162 N N . VAL A 1 261 ? -9.969 -15.353 25.787 1.00 96.94 261 VAL A N 1
ATOM 2163 C CA . VAL A 1 261 ? -10.380 -16.263 24.726 1.00 96.94 261 VAL A CA 1
ATOM 2164 C C . VAL A 1 261 ? -9.554 -15.995 23.476 1.00 96.94 261 VAL A C 1
ATOM 2166 O O . VAL A 1 261 ? -9.492 -14.889 22.953 1.00 96.94 261 VAL A O 1
ATOM 2169 N N . THR A 1 262 ? -8.939 -17.048 22.955 1.00 95.44 262 THR A N 1
ATOM 2170 C CA . THR A 1 262 ? -8.160 -17.016 21.720 1.00 95.44 262 THR A CA 1
ATOM 2171 C C . THR A 1 262 ? -8.329 -18.336 20.965 1.00 95.44 262 THR A C 1
ATOM 2173 O O . THR A 1 262 ? -9.279 -19.100 21.179 1.00 95.44 262 THR A O 1
ATOM 2176 N N . TYR A 1 263 ? -7.439 -18.625 20.025 1.00 94.25 263 TYR A N 1
ATOM 2177 C CA . TYR A 1 263 ? -7.444 -19.867 19.272 1.00 94.25 263 TYR A CA 1
ATOM 2178 C C . TYR A 1 263 ? -6.032 -20.335 18.944 1.00 94.25 263 TYR A C 1
ATOM 2180 O O . TYR A 1 263 ? -5.128 -19.556 1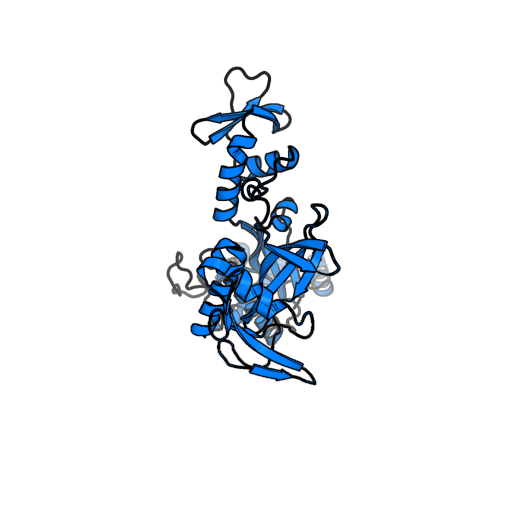8.650 1.00 94.25 263 TYR A O 1
ATOM 2188 N N . TYR A 1 264 ? -5.849 -21.652 18.939 1.00 92.62 264 TYR A N 1
ATOM 2189 C CA . TYR A 1 264 ? -4.626 -22.269 18.447 1.00 92.62 264 TYR A CA 1
ATOM 2190 C C . TYR A 1 264 ? -4.499 -22.116 16.927 1.00 92.62 264 TYR A C 1
ATOM 2192 O O . TYR A 1 264 ? -5.476 -21.865 16.227 1.00 92.62 264 TYR A O 1
ATOM 2200 N N . LEU A 1 265 ? -3.306 -22.370 16.378 1.00 86.31 265 LEU A N 1
ATOM 2201 C CA . LEU A 1 265 ? -3.026 -22.259 14.935 1.00 86.31 265 LEU A CA 1
ATOM 2202 C C . LEU A 1 265 ? -3.974 -23.075 14.037 1.00 86.31 265 LEU A C 1
ATOM 2204 O O . LEU A 1 265 ? -4.229 -22.699 12.898 1.00 86.31 265 LEU A O 1
ATOM 2208 N N . ASN A 1 266 ? -4.511 -24.189 14.539 1.00 83.62 266 ASN A N 1
ATOM 2209 C CA . ASN A 1 266 ? -5.497 -25.017 13.831 1.00 83.62 266 ASN A CA 1
ATOM 2210 C C . ASN A 1 266 ? -6.953 -24.532 14.010 1.00 83.62 266 ASN A C 1
ATOM 2212 O O . ASN A 1 266 ? -7.887 -25.221 13.588 1.00 83.62 266 ASN A O 1
ATOM 2216 N N . GLY A 1 267 ? -7.150 -23.384 14.660 1.00 89.62 267 GLY A N 1
ATOM 2217 C CA . GLY A 1 267 ? -8.431 -22.756 14.976 1.00 89.62 267 GLY A CA 1
ATOM 2218 C C . GLY A 1 267 ? -9.188 -23.390 16.147 1.00 89.62 267 GLY A C 1
ATOM 2219 O O . GLY A 1 267 ? -10.363 -23.086 16.352 1.00 89.62 267 GLY A O 1
ATOM 2220 N N . ASN A 1 268 ? -8.598 -24.332 16.886 1.00 94.62 268 ASN A N 1
ATOM 2221 C CA . ASN A 1 268 ? -9.242 -24.862 18.091 1.00 94.62 268 ASN A CA 1
ATOM 2222 C C . ASN A 1 268 ? -9.285 -23.785 19.185 1.00 94.62 268 ASN A C 1
ATOM 2224 O O . ASN A 1 268 ? -8.355 -22.989 19.285 1.00 94.62 268 ASN A O 1
ATOM 2228 N N . LEU A 1 269 ? -10.348 -23.782 19.995 1.00 97.00 269 LEU A N 1
ATOM 2229 C CA . LEU A 1 269 ? -10.519 -22.839 21.103 1.00 97.00 269 LEU A CA 1
ATOM 2230 C C . LEU A 1 269 ? -9.332 -22.938 22.069 1.00 97.00 269 LEU A C 1
ATOM 2232 O O . LEU A 1 269 ? -8.991 -24.041 22.504 1.00 97.00 269 LEU A O 1
ATOM 2236 N N . ALA A 1 270 ? -8.746 -21.789 22.393 1.00 97.12 270 ALA A N 1
ATOM 2237 C CA . ALA A 1 270 ? -7.718 -21.646 23.410 1.00 97.12 270 ALA A CA 1
ATOM 2238 C C . ALA A 1 270 ? -8.196 -20.650 24.470 1.00 97.12 270 ALA A C 1
ATOM 2240 O O . ALA A 1 270 ? -8.821 -19.646 24.128 1.00 97.12 270 ALA A O 1
ATOM 2241 N N . ILE A 1 271 ? -7.938 -20.935 25.745 1.00 97.81 271 ILE A N 1
ATOM 2242 C CA . ILE A 1 271 ? -8.253 -20.012 26.840 1.00 97.81 271 ILE A CA 1
ATOM 2243 C C . ILE A 1 271 ? -7.026 -19.865 27.731 1.00 97.81 271 ILE A C 1
ATOM 2245 O O . ILE A 1 271 ? -6.539 -20.852 28.287 1.00 97.81 271 ILE A O 1
ATOM 2249 N N . GLU A 1 272 ? -6.562 -18.631 27.874 1.00 97.25 272 GLU A N 1
ATOM 2250 C CA . GLU A 1 272 ? -5.486 -18.249 28.787 1.00 97.25 272 GLU A CA 1
ATOM 2251 C C . GLU A 1 272 ? -6.075 -17.705 30.095 1.00 97.25 272 GLU A C 1
ATOM 2253 O O . GLU A 1 272 ? -7.151 -17.101 30.107 1.00 97.25 272 GLU A O 1
ATOM 2258 N N . MET A 1 273 ? -5.377 -17.935 31.205 1.00 96.75 273 MET A N 1
ATOM 2259 C CA . MET A 1 273 ? -5.728 -17.441 32.537 1.00 96.75 273 MET A CA 1
ATOM 2260 C C . MET A 1 273 ? -4.729 -16.365 32.956 1.00 96.75 273 MET A C 1
ATOM 2262 O O . MET A 1 273 ? -3.523 -16.619 32.961 1.00 96.75 273 MET A O 1
ATOM 2266 N N . ILE A 1 274 ? -5.230 -15.196 33.351 1.00 95.19 274 ILE A N 1
ATOM 2267 C CA . ILE A 1 274 ? -4.431 -14.062 33.832 1.00 95.19 274 ILE A CA 1
ATOM 2268 C C . ILE A 1 274 ? -4.820 -13.760 35.280 1.00 95.19 274 ILE A C 1
ATOM 2270 O O . ILE A 1 274 ? -5.999 -13.545 35.561 1.00 95.19 274 ILE A O 1
ATOM 2274 N N . ALA A 1 275 ? -3.848 -13.753 36.189 1.00 93.69 275 ALA A N 1
ATOM 2275 C CA . ALA A 1 275 ? -4.032 -13.381 37.587 1.00 93.69 275 ALA A CA 1
ATOM 2276 C C . ALA A 1 275 ? -3.853 -11.872 37.792 1.00 93.69 275 ALA A C 1
ATOM 2278 O O . ALA A 1 275 ? -3.050 -11.240 37.110 1.00 93.69 275 ALA A O 1
ATOM 2279 N N . TRP A 1 276 ? -4.612 -11.314 38.735 1.00 91.75 276 TRP A N 1
ATOM 2280 C CA . TRP A 1 276 ? -4.670 -9.878 39.035 1.00 91.75 276 TRP A CA 1
ATOM 2281 C C . TRP A 1 276 ? -4.386 -9.572 40.519 1.00 91.75 276 TRP A C 1
ATOM 2283 O O . TRP A 1 276 ? -5.000 -8.674 41.093 1.00 91.75 276 TRP A O 1
ATOM 2293 N N . ASP A 1 277 ? -3.499 -10.336 41.162 1.00 84.00 277 ASP A N 1
ATOM 2294 C CA . ASP A 1 277 ? -3.268 -10.277 42.617 1.00 84.00 277 ASP A CA 1
ATOM 2295 C C . ASP A 1 277 ? -2.829 -8.888 43.131 1.00 84.00 277 ASP A C 1
ATOM 2297 O O . ASP A 1 277 ? -3.246 -8.490 44.217 1.00 84.00 277 ASP A O 1
ATOM 2301 N N . ASP A 1 278 ? -2.074 -8.122 42.332 1.00 76.88 278 ASP A N 1
ATOM 2302 C CA . ASP A 1 278 ? -1.532 -6.797 42.693 1.00 76.88 278 ASP A CA 1
ATOM 2303 C C . ASP A 1 278 ? -1.928 -5.689 41.689 1.00 76.88 278 ASP A C 1
ATOM 2305 O O . ASP A 1 278 ? -1.145 -4.782 41.409 1.00 76.88 278 ASP A O 1
ATOM 2309 N N . GLU A 1 279 ? -3.116 -5.783 41.074 1.00 70.06 279 GLU A N 1
ATOM 2310 C CA . GLU A 1 279 ? -3.577 -4.887 39.983 1.00 70.06 279 GLU A CA 1
ATOM 2311 C C . GLU A 1 279 ? -2.680 -4.900 38.722 1.00 70.06 279 GLU A C 1
ATOM 2313 O O . GLU A 1 279 ? -2.914 -4.159 37.765 1.00 70.06 279 GLU A O 1
ATOM 2318 N N . VAL A 1 280 ? -1.679 -5.784 38.688 1.00 74.44 280 VAL A N 1
ATOM 2319 C CA . VAL A 1 280 ? -0.822 -6.060 37.535 1.00 74.44 280 VAL A CA 1
ATOM 2320 C C . VAL A 1 280 ? -1.219 -7.420 36.953 1.00 74.44 280 VAL A C 1
ATOM 2322 O O . VAL A 1 280 ? -1.249 -8.401 37.696 1.00 74.44 280 VAL A O 1
ATOM 2325 N N . PRO A 1 281 ? -1.521 -7.510 35.645 1.00 88.62 281 PRO A N 1
ATOM 2326 C CA . PRO A 1 281 ? -1.871 -8.773 35.012 1.00 88.62 281 PRO A CA 1
ATOM 2327 C C . PRO A 1 281 ? -0.645 -9.675 34.854 1.00 88.62 281 PRO A C 1
ATOM 2329 O O . PRO A 1 281 ? 0.306 -9.322 34.150 1.00 88.62 281 PRO A O 1
ATOM 2332 N N . GLU A 1 282 ? -0.698 -10.871 35.435 1.00 88.00 282 GLU A N 1
ATOM 2333 C CA . GLU A 1 282 ? 0.345 -11.889 35.303 1.00 88.00 282 GLU A CA 1
ATOM 2334 C C . GLU A 1 282 ? -0.202 -13.184 34.680 1.00 88.00 282 GLU A C 1
ATOM 2336 O O . GLU A 1 282 ? -1.268 -13.665 35.076 1.00 88.00 282 GLU A O 1
ATOM 2341 N N . PRO A 1 283 ? 0.498 -13.794 33.704 1.00 92.06 283 PRO A N 1
ATOM 2342 C CA . PRO A 1 283 ? 0.098 -15.087 33.161 1.00 92.06 283 PRO A CA 1
ATOM 2343 C C . PRO A 1 283 ? 0.069 -16.171 34.245 1.00 92.06 283 PRO A C 1
ATOM 2345 O O . PRO A 1 283 ? 1.091 -16.459 34.866 1.00 92.06 283 PRO A O 1
ATOM 2348 N N . TRP A 1 284 ? -1.088 -16.808 34.434 1.00 93.94 284 TRP A N 1
ATOM 2349 C CA . TRP A 1 284 ? -1.270 -17.886 35.408 1.00 93.94 284 TRP A CA 1
ATOM 2350 C C . TRP A 1 284 ? -1.060 -19.264 34.772 1.00 93.94 284 TRP A C 1
ATOM 2352 O O . TRP A 1 284 ? -0.204 -20.037 35.199 1.00 93.94 284 TRP A O 1
ATOM 2362 N N . ALA A 1 285 ? -1.849 -19.582 33.742 1.00 94.31 285 ALA A N 1
ATOM 2363 C CA . ALA A 1 285 ? -1.792 -20.854 33.025 1.00 94.31 285 ALA A CA 1
ATOM 2364 C C . ALA A 1 285 ? -2.579 -20.790 31.712 1.00 94.31 285 ALA A C 1
ATOM 2366 O O . ALA A 1 285 ? -3.485 -19.972 31.558 1.00 94.31 285 ALA A O 1
ATOM 2367 N N . THR A 1 286 ? -2.323 -21.738 30.815 1.00 95.69 286 THR A N 1
ATOM 2368 C CA . THR A 1 286 ? -3.246 -22.041 29.719 1.00 95.69 286 THR A CA 1
ATOM 2369 C C . THR A 1 286 ? -4.252 -23.084 30.202 1.00 95.69 286 THR A C 1
ATOM 2371 O O . THR A 1 286 ? -3.885 -24.198 30.573 1.00 95.69 286 THR A O 1
ATOM 2374 N N . LEU A 1 287 ? -5.537 -22.732 30.214 1.00 97.12 287 LEU A N 1
ATOM 2375 C CA . LEU A 1 287 ? -6.616 -23.587 30.722 1.00 97.12 287 LEU A CA 1
ATOM 2376 C C . LEU A 1 287 ? -6.895 -24.780 29.795 1.00 97.12 287 LEU A C 1
ATOM 2378 O O . LEU A 1 287 ? -7.332 -25.851 30.227 1.00 97.12 287 LEU A O 1
ATOM 2382 N N . THR A 1 288 ? -6.684 -24.587 28.498 1.00 97.75 288 THR A N 1
ATOM 2383 C CA . THR A 1 288 ? -6.927 -25.587 27.458 1.00 97.75 288 THR A CA 1
ATOM 2384 C C . THR A 1 288 ? -5.624 -26.198 26.950 1.00 97.75 288 THR A C 1
ATOM 2386 O O . THR A 1 288 ? -4.562 -25.600 27.053 1.00 97.75 288 THR A O 1
ATOM 2389 N N . VAL A 1 289 ? -5.702 -27.369 26.320 1.00 96.00 289 VAL A N 1
ATOM 2390 C CA . VAL A 1 289 ? -4.574 -27.980 25.606 1.00 96.00 289 VAL A CA 1
ATOM 2391 C C . VAL A 1 289 ? -4.954 -28.288 24.161 1.00 96.00 289 VAL A C 1
ATOM 2393 O O . VAL A 1 289 ? -6.038 -28.806 23.872 1.00 96.00 289 VAL A O 1
ATOM 2396 N N . ASN A 1 290 ? -4.045 -28.000 23.226 1.00 95.75 290 ASN A N 1
ATOM 2397 C CA . ASN A 1 290 ? -4.252 -28.320 21.818 1.00 95.75 290 ASN A CA 1
ATOM 2398 C C . ASN A 1 290 ? -3.804 -29.749 21.505 1.00 95.75 290 ASN A C 1
ATOM 2400 O O . ASN A 1 290 ? -2.611 -30.030 21.380 1.00 95.75 290 ASN A O 1
ATOM 2404 N N . LEU A 1 291 ? -4.769 -30.649 21.338 1.00 92.38 291 LEU A N 1
ATOM 2405 C CA . LEU A 1 291 ? -4.521 -32.027 20.920 1.00 92.38 291 LEU A CA 1
ATOM 2406 C C . LEU A 1 291 ? -4.868 -32.232 19.438 1.00 92.38 291 LEU A C 1
ATOM 2408 O O . LEU A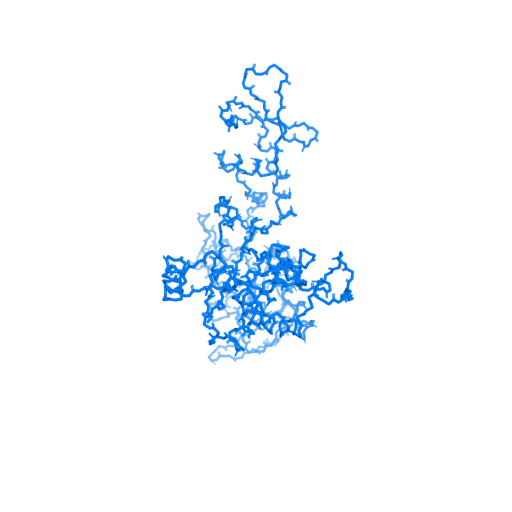 1 291 ? -5.641 -31.451 18.872 1.00 92.38 291 LEU A O 1
ATOM 2412 N N . PRO A 1 292 ? -4.325 -33.281 18.787 1.00 89.38 292 PRO A N 1
ATOM 2413 C CA . PRO A 1 292 ? -4.592 -33.545 17.382 1.00 89.38 292 PRO A CA 1
ATOM 2414 C C . PRO A 1 292 ? -6.085 -33.607 17.030 1.00 89.38 292 PRO A C 1
ATOM 2416 O O . PRO A 1 292 ? -6.929 -34.145 17.753 1.00 89.38 292 PRO A O 1
ATOM 2419 N N . GLY A 1 293 ? -6.395 -33.091 15.844 1.00 88.06 293 GLY A N 1
ATOM 2420 C CA . GLY A 1 293 ? -7.739 -33.085 15.283 1.00 88.06 293 GLY A CA 1
ATOM 2421 C C . GLY A 1 293 ? -8.554 -31.841 15.629 1.00 88.06 293 GLY A C 1
ATOM 2422 O O . GLY A 1 293 ? -8.292 -31.104 16.582 1.00 88.06 293 GLY A O 1
ATOM 2423 N N . GLN A 1 294 ? -9.583 -31.623 14.824 1.00 90.88 294 GLN A N 1
ATOM 2424 C CA . G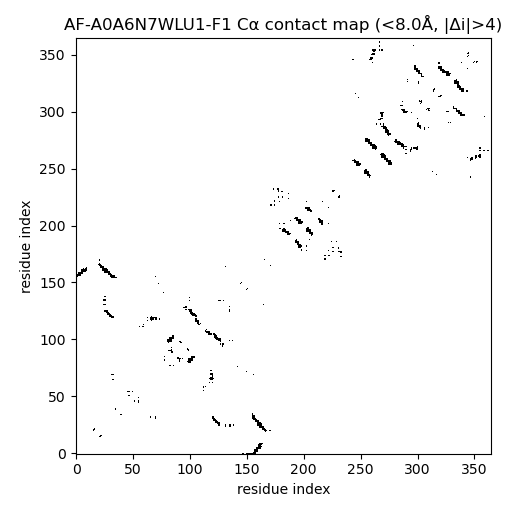LN A 1 294 ? -10.411 -30.431 14.884 1.00 90.88 294 GLN A CA 1
ATOM 2425 C C . GLN A 1 294 ? -11.481 -30.543 15.968 1.00 90.88 294 GLN A C 1
ATOM 2427 O O . GLN A 1 294 ? -12.117 -31.589 16.111 1.00 90.88 294 GLN A O 1
ATOM 2432 N N . ARG A 1 295 ? -11.675 -29.469 16.735 1.00 92.88 295 ARG A N 1
ATOM 2433 C CA . ARG A 1 295 ? -12.734 -29.394 17.742 1.00 92.88 295 ARG A CA 1
ATOM 2434 C C . ARG A 1 295 ? -14.004 -28.770 17.170 1.00 92.88 295 ARG A C 1
ATOM 2436 O O . ARG A 1 295 ? -13.955 -27.957 16.248 1.00 92.88 295 ARG A O 1
ATOM 2443 N N . GLN A 1 296 ? -15.142 -29.174 17.731 1.00 93.69 296 GLN A N 1
ATOM 2444 C CA . GLN A 1 296 ? -16.422 -28.510 17.486 1.00 93.69 296 GLN A CA 1
ATOM 2445 C C . GLN A 1 296 ? -16.413 -27.107 18.107 1.00 93.69 296 GLN A C 1
ATOM 2447 O O . GLN A 1 296 ? -15.590 -26.815 18.976 1.00 93.69 296 GLN A O 1
ATOM 2452 N N . LYS A 1 297 ? -17.340 -26.250 17.663 1.00 95.56 297 LYS A N 1
ATOM 2453 C CA . LYS A 1 297 ? -17.549 -24.923 18.250 1.00 95.56 297 LYS A CA 1
ATOM 2454 C C . LYS A 1 297 ? -17.660 -25.026 19.774 1.00 95.56 297 LYS A C 1
ATOM 2456 O O . LYS A 1 297 ? -18.447 -25.831 20.261 1.00 95.56 297 LYS A O 1
ATOM 2461 N N . ASP A 1 298 ? -16.891 -24.209 20.486 1.00 97.31 298 ASP A N 1
ATOM 2462 C CA . ASP A 1 298 ? -16.852 -24.100 21.950 1.00 97.31 298 ASP A CA 1
ATOM 2463 C C . ASP A 1 298 ? -16.345 -25.361 22.680 1.00 97.31 298 ASP A C 1
ATOM 2465 O O . ASP A 1 298 ? -16.459 -25.458 23.901 1.00 97.31 298 ASP A O 1
ATOM 2469 N N . HIS A 1 299 ? -15.786 -26.348 21.969 1.00 97.81 299 HIS A N 1
ATOM 2470 C CA . HIS A 1 299 ? -15.195 -27.542 22.579 1.00 97.81 299 HIS A CA 1
ATOM 2471 C C . HIS A 1 299 ? -13.679 -27.391 22.720 1.00 97.81 299 HIS A C 1
ATOM 2473 O O . HIS A 1 299 ? -12.992 -27.030 21.762 1.00 97.81 299 HIS A O 1
ATOM 2479 N N . ALA A 1 300 ? -13.145 -27.763 23.882 1.00 97.81 300 ALA A N 1
ATOM 2480 C CA . ALA A 1 300 ? -11.707 -27.835 24.117 1.00 97.81 300 ALA A CA 1
ATOM 2481 C C . ALA A 1 300 ? -11.355 -28.941 25.119 1.00 97.81 300 ALA A C 1
ATOM 2483 O O . ALA A 1 300 ? -12.166 -29.319 25.968 1.00 97.81 300 ALA A O 1
ATOM 2484 N N . PHE A 1 301 ? -10.131 -29.458 25.019 1.00 98.19 301 PHE A N 1
ATOM 2485 C CA . PHE A 1 301 ? -9.548 -30.302 26.058 1.00 98.19 301 PHE A CA 1
ATOM 2486 C C . PHE A 1 301 ? -8.953 -29.422 27.150 1.00 98.19 301 PHE A C 1
ATOM 2488 O O . PHE A 1 301 ? -8.289 -28.437 26.838 1.00 98.19 301 PHE A O 1
ATOM 2495 N N . ILE A 1 302 ? -9.194 -29.774 28.409 1.00 98.06 302 ILE A N 1
ATOM 2496 C CA . ILE A 1 302 ? -8.704 -29.015 29.567 1.00 98.06 302 ILE A CA 1
ATOM 2497 C C . ILE A 1 302 ? -7.324 -29.523 29.961 1.00 98.06 302 ILE A C 1
ATOM 2499 O O . ILE A 1 302 ? -7.159 -30.737 30.086 1.00 98.06 302 ILE A O 1
ATOM 2503 N N . ASP A 1 303 ? -6.362 -28.621 30.173 1.00 96.31 303 ASP A N 1
ATOM 2504 C CA . ASP A 1 303 ? -4.998 -28.976 30.570 1.00 96.31 303 ASP A CA 1
ATOM 2505 C C . ASP A 1 303 ? -4.929 -29.379 32.051 1.00 96.31 303 ASP A C 1
ATOM 2507 O O . ASP A 1 303 ? -4.474 -28.647 32.927 1.00 96.31 303 ASP A O 1
ATOM 2511 N N . THR A 1 304 ? -5.368 -30.602 32.339 1.00 94.19 304 THR A N 1
ATOM 2512 C CA . THR A 1 304 ? -5.276 -31.189 33.681 1.00 94.19 304 THR A CA 1
ATOM 2513 C C . THR A 1 304 ? -3.844 -31.516 34.106 1.00 94.19 304 THR A C 1
ATOM 2515 O O . THR A 1 304 ? -3.644 -31.966 35.233 1.00 94.19 304 THR A O 1
ATOM 2518 N N . ASN A 1 305 ? -2.861 -31.376 33.208 1.00 92.44 305 ASN A N 1
ATOM 2519 C CA . ASN A 1 305 ? -1.450 -31.534 33.546 1.00 92.44 305 ASN A CA 1
ATOM 2520 C C . ASN A 1 305 ? -0.870 -30.233 34.117 1.00 92.44 305 ASN A C 1
ATOM 2522 O O . ASN A 1 305 ? -0.022 -30.303 35.003 1.00 92.44 305 ASN A O 1
ATOM 2526 N N . ALA A 1 306 ? -1.338 -29.076 33.640 1.00 89.94 306 ALA A N 1
ATOM 2527 C CA . ALA A 1 306 ? -1.053 -27.787 34.261 1.00 89.94 306 ALA A CA 1
ATOM 2528 C C . ALA A 1 306 ? -1.709 -27.690 35.646 1.00 89.94 306 ALA A C 1
ATOM 2530 O O . ALA A 1 306 ? -1.030 -27.398 36.629 1.00 89.94 306 ALA A O 1
ATOM 2531 N N . ASP A 1 307 ? -3.003 -28.014 35.744 1.00 92.94 307 ASP A N 1
ATOM 2532 C CA . ASP A 1 307 ? -3.682 -28.119 37.033 1.00 92.94 307 ASP A CA 1
ATOM 2533 C C . ASP A 1 307 ? -4.854 -29.110 37.001 1.00 92.94 307 ASP A C 1
ATOM 2535 O O . ASP A 1 307 ? -5.827 -28.965 36.256 1.00 92.94 307 ASP A O 1
ATOM 2539 N N . SER A 1 308 ? -4.799 -30.116 37.873 1.00 93.69 308 SER A N 1
ATOM 2540 C CA . SER A 1 308 ? -5.857 -31.118 38.004 1.00 93.69 308 SER A CA 1
ATOM 2541 C C . SER A 1 308 ? -7.200 -30.556 38.495 1.00 93.69 308 SER A C 1
ATOM 2543 O O . SER A 1 308 ? -8.218 -31.236 38.358 1.00 93.69 308 SER A O 1
ATOM 2545 N N . GLU A 1 309 ? -7.232 -29.346 39.065 1.00 95.00 309 GLU A N 1
ATOM 2546 C CA . GLU A 1 309 ? -8.445 -28.734 39.631 1.00 95.00 309 GLU A CA 1
ATOM 2547 C C . GLU A 1 309 ? -9.282 -27.948 38.613 1.00 95.00 309 GLU A C 1
ATOM 2549 O O . GLU A 1 309 ? -10.466 -27.697 38.864 1.00 95.00 309 GLU A O 1
ATOM 2554 N N . PHE A 1 310 ? -8.736 -27.644 37.428 1.00 96.56 310 PHE A N 1
ATOM 2555 C CA . PHE A 1 310 ? -9.452 -26.902 36.385 1.00 96.56 310 PHE A CA 1
ATOM 2556 C C . PHE A 1 310 ? -10.847 -27.456 36.057 1.00 96.56 310 PHE A C 1
ATOM 2558 O O . PHE A 1 310 ? -11.791 -26.666 36.007 1.00 96.56 310 PHE A O 1
ATOM 2565 N N . PRO A 1 311 ? -11.064 -28.778 35.890 1.00 96.62 311 PRO A N 1
ATOM 2566 C CA . PRO A 1 311 ? -12.398 -29.298 35.593 1.00 96.62 311 PRO A CA 1
ATOM 2567 C C . PRO A 1 311 ? -13.427 -28.988 36.689 1.00 96.62 311 PRO A C 1
ATOM 2569 O O . PRO A 1 311 ? -14.576 -28.659 36.392 1.00 96.62 311 PRO A O 1
ATOM 2572 N N . VAL A 1 312 ? -13.020 -29.069 37.960 1.00 95.31 312 VAL A N 1
ATOM 2573 C CA . VAL A 1 312 ? -13.896 -28.773 39.104 1.00 95.31 312 VAL A CA 1
ATOM 2574 C C . VAL A 1 312 ? -14.216 -27.283 39.144 1.00 95.31 312 VAL A C 1
ATOM 2576 O O . VAL A 1 312 ? -15.376 -26.911 39.330 1.00 95.31 312 VAL A O 1
ATOM 2579 N N . TRP A 1 313 ? -13.211 -26.438 38.919 1.00 96.75 313 TRP A N 1
ATOM 2580 C CA . TRP A 1 313 ? -13.374 -24.990 38.883 1.00 96.75 313 TRP A CA 1
ATOM 2581 C C . TRP A 1 313 ? -14.319 -24.540 37.759 1.00 96.75 313 TRP A C 1
ATOM 2583 O O . TRP A 1 313 ? -15.284 -23.815 38.012 1.00 96.75 313 TRP A O 1
ATOM 2593 N N . LEU A 1 314 ? -14.145 -25.070 36.544 1.00 97.25 314 LEU A N 1
ATOM 2594 C CA . LEU A 1 314 ? -15.020 -24.789 35.399 1.00 97.25 314 LEU A CA 1
ATOM 2595 C C . LEU A 1 314 ? -16.491 -25.109 35.681 1.00 97.25 314 LEU A C 1
ATOM 2597 O O . LEU A 1 314 ? -17.379 -24.338 35.310 1.00 97.25 314 LEU A O 1
ATOM 2601 N N . ILE A 1 315 ? -16.757 -26.238 36.344 1.00 94.81 315 ILE A N 1
ATOM 2602 C CA . ILE A 1 315 ? -18.116 -26.643 36.719 1.00 94.81 315 ILE A CA 1
ATOM 2603 C C . ILE A 1 315 ? -18.666 -25.722 37.814 1.00 94.81 315 ILE A C 1
ATOM 2605 O O . ILE A 1 315 ? -19.811 -25.278 37.709 1.00 94.81 315 ILE A O 1
ATOM 2609 N N . ARG A 1 316 ? -17.863 -25.406 38.840 1.00 94.62 316 ARG A N 1
ATOM 2610 C CA . ARG A 1 316 ? -18.259 -24.546 39.968 1.00 94.62 316 ARG A CA 1
ATOM 2611 C C . ARG A 1 316 ? -18.685 -23.152 39.504 1.00 94.62 316 ARG A C 1
ATOM 2613 O O . ARG A 1 316 ? -19.685 -22.638 39.995 1.00 94.62 316 ARG A O 1
ATOM 2620 N N . HIS A 1 317 ? -17.975 -22.586 38.531 1.00 95.06 317 HIS A N 1
ATOM 2621 C CA . HIS A 1 317 ? -18.290 -21.276 37.949 1.00 95.06 317 HIS A CA 1
ATOM 2622 C C . HIS A 1 317 ? -19.263 -21.344 36.763 1.00 95.06 317 HIS A C 1
ATOM 2624 O O . HIS A 1 317 ? -19.560 -20.326 36.141 1.00 95.06 317 HIS A O 1
ATOM 2630 N N . GLY A 1 318 ? -19.787 -22.532 36.437 1.00 95.12 318 GLY A N 1
ATOM 2631 C CA . GLY A 1 318 ? -20.776 -22.710 35.375 1.00 95.12 318 GLY A CA 1
ATOM 2632 C C . GLY A 1 318 ? -20.259 -22.377 33.973 1.00 95.12 318 GLY A C 1
ATOM 2633 O O . GLY A 1 318 ? -21.063 -22.047 33.103 1.00 95.12 318 GLY A O 1
ATOM 2634 N N . LEU A 1 319 ? -18.946 -22.463 33.746 1.00 97.06 319 LEU A N 1
ATOM 2635 C CA . LEU A 1 319 ? -18.285 -22.045 32.506 1.00 97.06 319 LEU A CA 1
ATOM 2636 C C . LEU A 1 319 ? -18.400 -23.081 31.392 1.00 97.06 319 LEU A C 1
ATOM 2638 O O . LEU A 1 319 ? -18.540 -22.731 30.220 1.00 97.06 319 LEU A O 1
ATOM 2642 N N . ALA A 1 320 ? -18.349 -24.363 31.749 1.00 96.94 320 ALA A N 1
ATOM 2643 C CA . ALA A 1 320 ? -18.335 -25.446 30.781 1.00 96.94 320 ALA A CA 1
ATOM 2644 C C . ALA A 1 320 ? -19.028 -26.705 31.309 1.00 96.94 320 ALA A C 1
ATOM 2646 O O . ALA A 1 320 ? -19.206 -26.894 32.513 1.00 96.94 320 ALA A O 1
ATOM 2647 N N . LEU A 1 321 ? -19.431 -27.576 30.386 1.00 95.44 321 LEU A N 1
ATOM 2648 C CA . LEU A 1 321 ? -20.049 -28.867 30.677 1.00 95.44 321 LEU A CA 1
ATOM 2649 C C . LEU A 1 321 ? -19.171 -30.003 30.136 1.00 95.44 321 LEU A C 1
ATOM 2651 O O . LEU A 1 321 ? -18.699 -29.903 28.999 1.00 95.44 321 LEU A O 1
ATOM 2655 N N . PRO A 1 322 ? -18.969 -31.093 30.899 1.00 96.69 322 PRO A N 1
ATOM 2656 C CA . PRO A 1 322 ? -18.213 -32.235 30.409 1.00 96.69 322 PRO A CA 1
ATOM 2657 C C . PRO A 1 322 ? -18.955 -32.887 29.241 1.00 96.69 322 PRO A C 1
ATOM 2659 O O . PRO A 1 322 ? -20.163 -33.116 29.298 1.00 96.69 322 PRO A O 1
ATOM 2662 N N . THR A 1 323 ? -18.223 -33.225 28.184 1.00 97.19 323 THR A N 1
ATOM 2663 C CA . THR A 1 323 ? -18.795 -33.924 27.018 1.00 97.19 323 THR A CA 1
ATOM 2664 C C . THR A 1 323 ? -18.805 -35.446 27.189 1.00 97.19 323 THR A C 1
ATOM 2666 O O . THR A 1 323 ? -19.447 -36.155 26.416 1.00 97.19 323 THR A O 1
ATOM 2669 N N . GLY A 1 324 ? -18.056 -35.956 28.174 1.00 95.00 324 GLY A N 1
ATOM 2670 C CA . GLY A 1 324 ? -17.788 -37.383 28.373 1.00 95.00 324 GLY A CA 1
ATOM 2671 C C . GLY A 1 324 ? -16.647 -37.934 27.510 1.00 95.00 324 GLY A C 1
ATOM 2672 O O . GLY A 1 324 ? -16.260 -39.085 27.688 1.00 95.00 324 GLY A O 1
ATOM 2673 N N . ARG A 1 325 ? -16.083 -37.136 26.594 1.00 96.25 325 ARG A N 1
ATOM 2674 C CA . ARG A 1 325 ? -14.919 -37.532 25.795 1.00 96.25 325 ARG A CA 1
ATOM 2675 C C . ARG A 1 325 ? -13.628 -37.212 26.533 1.00 96.25 325 ARG A C 1
ATOM 2677 O O . ARG A 1 325 ? -13.522 -36.202 27.224 1.00 96.25 325 ARG A O 1
ATOM 2684 N N . THR A 1 326 ? -12.627 -38.052 26.325 1.00 96.56 326 THR A N 1
ATOM 2685 C CA . THR A 1 326 ? -11.260 -37.833 26.793 1.00 96.56 326 THR A CA 1
ATOM 2686 C C . THR A 1 326 ? -10.285 -38.153 25.668 1.00 96.56 326 THR A C 1
ATOM 2688 O O . THR A 1 326 ? -10.622 -38.868 24.720 1.00 96.56 326 THR A O 1
ATOM 2691 N N . MET A 1 327 ? -9.075 -37.612 25.753 1.00 94.94 327 MET A N 1
ATOM 2692 C CA . MET A 1 327 ? -7.986 -37.954 24.849 1.00 94.94 327 MET A CA 1
ATOM 2693 C C . MET A 1 327 ? -6.689 -38.095 25.635 1.00 94.94 327 MET A C 1
ATOM 2695 O O . MET A 1 327 ? -6.361 -37.257 26.472 1.00 94.94 327 MET A O 1
ATOM 2699 N N . GLN A 1 328 ? -5.959 -39.174 25.369 1.00 94.00 328 GLN A N 1
ATOM 2700 C CA . GLN A 1 328 ? -4.655 -39.411 25.971 1.00 94.00 328 GLN A CA 1
ATOM 2701 C C . GLN A 1 328 ? -3.557 -38.796 25.101 1.00 94.00 328 GLN A C 1
ATOM 2703 O O . GLN A 1 328 ? -3.540 -38.994 23.886 1.00 94.00 328 GLN A O 1
ATOM 2708 N N . SER A 1 329 ? -2.620 -38.092 25.730 1.00 90.94 329 SER A N 1
ATOM 2709 C CA . SER A 1 329 ? -1.363 -37.669 25.113 1.00 90.94 329 SER A CA 1
ATOM 2710 C C . SER A 1 329 ? -0.237 -37.827 26.132 1.00 90.94 329 SER 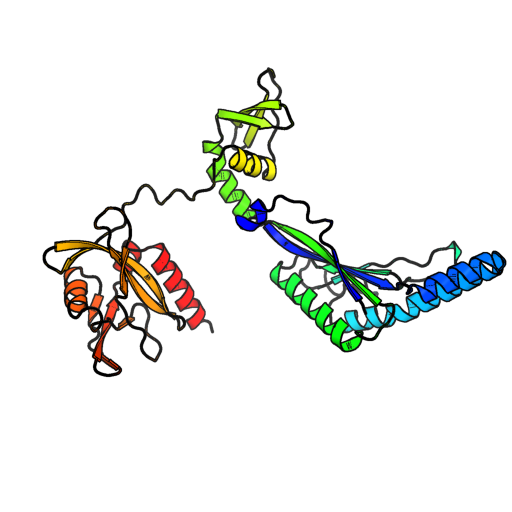A C 1
ATOM 2712 O O . SER A 1 329 ? -0.323 -37.331 27.255 1.00 90.94 329 SER A O 1
ATOM 2714 N N . GLY A 1 330 ? 0.796 -38.591 25.770 1.00 89.00 330 GLY A N 1
ATOM 2715 C CA . GLY A 1 330 ? 1.838 -39.008 26.709 1.00 89.00 330 GLY A CA 1
ATOM 2716 C C . GLY A 1 330 ? 1.263 -39.770 27.911 1.00 89.00 330 GLY A C 1
ATOM 2717 O O . GLY A 1 330 ? 0.526 -40.749 27.754 1.00 89.00 330 GLY A O 1
ATOM 2718 N N . PHE A 1 331 ? 1.604 -39.308 29.116 1.00 88.06 331 PHE A N 1
ATOM 2719 C CA . PHE A 1 331 ? 1.152 -39.887 30.388 1.00 88.06 331 PHE A CA 1
ATOM 2720 C C . PHE A 1 331 ? -0.134 -39.247 30.935 1.00 88.06 331 PHE A C 1
ATOM 2722 O O . PHE A 1 331 ? -0.612 -39.654 31.992 1.00 88.06 331 PHE A O 1
ATOM 2729 N N . CYS A 1 332 ? -0.706 -38.274 30.224 1.00 89.81 332 CYS A N 1
ATOM 2730 C CA . CYS A 1 332 ? -1.850 -37.493 30.682 1.00 89.81 332 CYS A CA 1
ATOM 2731 C C . CYS A 1 332 ? -3.103 -37.829 29.865 1.00 89.81 332 CYS A C 1
ATOM 2733 O O . CYS A 1 332 ? -3.038 -38.100 28.664 1.00 89.81 332 CYS A O 1
ATOM 2735 N N . THR A 1 333 ? -4.262 -37.815 30.525 1.00 94.06 333 THR A N 1
ATOM 2736 C CA . THR A 1 333 ? -5.576 -37.968 29.886 1.00 94.06 333 THR A CA 1
ATOM 2737 C C . THR A 1 333 ? -6.368 -36.692 30.094 1.00 94.06 333 THR A C 1
ATOM 2739 O O . THR A 1 333 ? -6.695 -36.350 31.226 1.00 94.06 333 THR A O 1
ATOM 2742 N N . TYR A 1 334 ? -6.688 -36.014 28.999 1.00 97.50 334 TYR A N 1
ATOM 2743 C CA . TYR A 1 334 ? -7.330 -34.709 29.010 1.00 97.50 334 TYR A CA 1
ATOM 2744 C C . TYR A 1 334 ? -8.827 -34.862 28.710 1.00 97.50 334 TYR A C 1
ATOM 2746 O O . TYR A 1 334 ? -9.183 -35.478 27.698 1.00 97.50 334 TYR A O 1
ATOM 2754 N N . PRO A 1 335 ? -9.728 -34.351 29.563 1.00 97.81 335 PRO A N 1
ATOM 2755 C CA . PRO A 1 335 ? -11.164 -34.391 29.313 1.00 97.81 335 PRO A CA 1
ATOM 2756 C C . PRO A 1 335 ? -11.613 -33.250 28.389 1.00 97.81 335 PRO A C 1
ATOM 2758 O O . PRO A 1 335 ? -11.151 -32.118 28.519 1.00 97.81 335 PRO A O 1
ATOM 2761 N N . GLU A 1 336 ? -12.528 -33.536 27.458 1.00 98.25 336 GLU A N 1
ATOM 2762 C CA . GLU A 1 336 ? -13.138 -32.524 26.584 1.00 98.25 336 GLU A CA 1
ATOM 2763 C C . GLU A 1 336 ? -14.359 -31.907 27.269 1.00 98.25 336 GLU A C 1
ATOM 2765 O O . GLU A 1 336 ? -15.290 -32.606 27.695 1.00 98.25 336 GLU A O 1
ATOM 2770 N N . TYR A 1 337 ? -14.380 -30.582 27.308 1.00 98.38 337 TYR A N 1
ATOM 2771 C CA . TYR A 1 337 ? -15.474 -29.776 27.824 1.00 98.38 337 TYR A CA 1
ATOM 2772 C C . TYR A 1 337 ? -16.053 -28.900 26.715 1.00 98.38 337 TYR A C 1
ATOM 2774 O O . TYR A 1 337 ? -15.337 -28.462 25.814 1.00 98.38 337 TYR A O 1
ATOM 2782 N N . ARG A 1 338 ? -17.360 -28.642 26.799 1.00 98.25 338 ARG A N 1
ATOM 2783 C CA . ARG A 1 338 ? -18.059 -27.655 25.975 1.00 98.25 338 ARG A CA 1
ATOM 2784 C C . ARG A 1 338 ? -18.305 -26.404 26.804 1.00 98.25 338 ARG A C 1
ATOM 2786 O O . ARG A 1 338 ? -19.086 -26.449 27.759 1.00 98.25 338 ARG A O 1
ATOM 2793 N N . PHE A 1 339 ? -17.659 -25.312 26.430 1.00 98.38 339 PHE A N 1
ATOM 2794 C CA . PHE A 1 339 ? -17.851 -24.010 27.044 1.00 98.38 339 PHE A CA 1
ATOM 2795 C C . PHE A 1 339 ? -19.220 -23.431 26.692 1.00 98.38 339 PHE A C 1
ATOM 2797 O O . PHE A 1 339 ? -19.830 -23.746 25.666 1.00 98.38 339 PHE A O 1
ATOM 2804 N N . ARG A 1 340 ? -19.742 -22.612 27.601 1.00 97.56 340 ARG A N 1
ATOM 2805 C CA . ARG A 1 340 ? -20.991 -21.886 27.407 1.00 97.56 340 ARG A CA 1
ATOM 2806 C C . ARG A 1 340 ? -20.707 -20.588 26.656 1.00 97.56 340 ARG A C 1
ATOM 2808 O O . ARG A 1 340 ? -19.998 -19.728 27.165 1.00 97.56 340 ARG A O 1
ATOM 2815 N N . ALA A 1 341 ? -21.263 -20.463 25.454 1.00 95.06 341 ALA A N 1
ATOM 2816 C CA . ALA A 1 341 ? -21.055 -19.317 24.570 1.00 95.06 341 ALA A CA 1
ATOM 2817 C C . ALA A 1 341 ? -21.399 -17.969 25.223 1.00 95.06 341 ALA A C 1
ATOM 2819 O O . ALA A 1 341 ? -20.658 -17.010 25.066 1.00 95.06 341 ALA A O 1
ATOM 2820 N N . ASP A 1 342 ? -22.501 -17.907 25.972 1.00 92.19 342 ASP A N 1
ATOM 2821 C CA . ASP A 1 342 ? -22.926 -16.730 26.735 1.00 92.19 342 ASP A CA 1
ATOM 2822 C C . ASP A 1 342 ? -21.889 -16.327 27.786 1.00 92.19 342 ASP A C 1
ATOM 2824 O O . ASP A 1 342 ? -21.592 -15.148 27.932 1.00 92.19 342 ASP A O 1
ATOM 2828 N N . ARG A 1 343 ? -21.273 -17.307 28.459 1.00 96.06 343 ARG A N 1
ATOM 2829 C CA . ARG A 1 343 ? -20.226 -17.050 29.455 1.00 96.06 343 ARG A CA 1
ATOM 2830 C C . ARG A 1 343 ? -18.917 -16.600 28.818 1.00 96.06 343 ARG A C 1
ATOM 2832 O O . ARG A 1 343 ? -18.292 -15.697 29.353 1.00 96.06 343 ARG A O 1
ATOM 2839 N N . LEU A 1 344 ? -18.508 -17.195 27.696 1.00 96.00 344 LEU A N 1
ATOM 2840 C CA . LEU A 1 344 ? -17.320 -16.733 26.967 1.00 96.00 344 LEU A CA 1
ATOM 2841 C C . LEU A 1 344 ? -17.513 -15.305 26.443 1.00 96.00 344 LEU A C 1
ATOM 2843 O O . LEU A 1 344 ? -16.630 -14.478 26.616 1.00 96.00 344 LEU A O 1
ATOM 2847 N N . GLN A 1 345 ? -18.689 -15.006 25.883 1.00 93.50 345 GLN A N 1
ATOM 2848 C CA . GLN A 1 345 ? -19.045 -13.669 25.404 1.00 93.50 345 GLN A CA 1
ATOM 2849 C C . GLN A 1 345 ? -19.107 -12.629 26.530 1.00 93.50 345 GLN A C 1
ATOM 2851 O O . GLN A 1 345 ? -18.817 -11.467 26.280 1.00 93.50 345 GLN A O 1
ATOM 2856 N N . GLU A 1 346 ? -19.530 -13.019 27.735 1.00 91.12 346 GLU A N 1
ATOM 2857 C CA . GLU A 1 346 ? -19.562 -12.142 28.912 1.00 91.12 346 GLU A CA 1
ATOM 2858 C C . GLU A 1 346 ? -18.157 -11.858 29.447 1.00 91.12 346 GLU A C 1
ATOM 2860 O O . GLU A 1 346 ? -17.856 -10.716 29.770 1.00 91.12 346 GLU A O 1
ATOM 2865 N N . LEU A 1 347 ? -17.311 -12.889 29.546 1.00 93.50 347 LEU A N 1
ATOM 2866 C CA . LEU A 1 347 ? -15.981 -12.785 30.155 1.00 93.50 347 LEU A CA 1
ATOM 2867 C C . LEU A 1 347 ? -14.949 -12.129 29.237 1.00 93.50 347 LEU A C 1
ATOM 2869 O O . LEU A 1 347 ? -14.100 -11.386 29.720 1.00 93.50 347 LEU A O 1
ATOM 2873 N N . ASP A 1 348 ? -15.022 -12.410 27.937 1.00 94.62 348 ASP A N 1
ATOM 2874 C CA . ASP A 1 348 ? -14.141 -11.832 26.925 1.00 94.62 348 ASP A CA 1
ATOM 2875 C C . ASP A 1 348 ? -14.904 -11.640 25.600 1.00 94.62 348 ASP A C 1
ATOM 2877 O O . ASP A 1 348 ? -14.853 -12.494 24.700 1.00 94.62 348 ASP A O 1
ATOM 2881 N N . PRO A 1 349 ? -15.665 -10.534 25.478 1.00 91.75 349 PRO A N 1
ATOM 2882 C CA . PRO A 1 349 ? -16.501 -10.275 24.314 1.00 91.75 349 PRO A CA 1
ATOM 2883 C C . PRO A 1 349 ? -15.722 -10.224 22.996 1.00 91.75 349 PRO A C 1
ATOM 2885 O O . PRO A 1 349 ? -16.221 -10.693 21.968 1.00 91.75 349 PRO A O 1
ATOM 2888 N N . GLU A 1 350 ? -14.522 -9.643 23.027 1.00 89.44 350 GLU A N 1
ATOM 2889 C CA . GLU A 1 350 ? -13.675 -9.412 21.857 1.00 89.44 350 GLU A CA 1
ATOM 2890 C C . GLU A 1 350 ? -12.949 -10.690 21.445 1.00 89.44 350 GLU A C 1
ATOM 2892 O O . GLU A 1 350 ? -13.075 -11.123 20.294 1.00 89.44 350 GLU A O 1
ATOM 2897 N N . GLY A 1 351 ? -12.279 -11.352 22.394 1.00 93.25 351 GLY A N 1
ATOM 2898 C CA . GLY A 1 351 ? -11.573 -12.604 22.141 1.00 93.25 351 GLY A CA 1
ATOM 2899 C C . GLY A 1 351 ? -12.511 -13.697 21.634 1.00 93.25 351 GLY A C 1
ATOM 2900 O O . GLY A 1 351 ? -12.199 -14.417 20.676 1.00 93.25 351 GLY A O 1
ATOM 2901 N N . TYR A 1 352 ? -13.725 -13.779 22.191 1.00 96.19 352 TYR A N 1
ATOM 2902 C CA . TYR A 1 352 ? -14.719 -14.737 21.715 1.00 96.19 352 TYR A CA 1
ATOM 2903 C C . TYR A 1 352 ? -15.260 -14.386 20.320 1.00 96.19 352 TYR A C 1
ATOM 2905 O O . TYR A 1 352 ? -15.406 -15.282 19.483 1.00 96.19 352 TYR A O 1
ATOM 2913 N N . ALA A 1 353 ? -15.497 -13.107 20.011 1.00 92.81 353 ALA A N 1
ATOM 2914 C CA . ALA A 1 353 ? -15.899 -12.694 18.665 1.00 92.81 353 ALA A CA 1
ATOM 2915 C C . ALA A 1 353 ? -14.830 -13.041 17.612 1.00 92.81 353 ALA A C 1
ATOM 2917 O O . ALA A 1 353 ? -15.160 -13.520 16.522 1.00 92.81 353 ALA A O 1
ATOM 2918 N N . ASP A 1 354 ? -13.551 -12.862 17.936 1.00 92.19 354 ASP A N 1
ATOM 2919 C CA . ASP A 1 354 ? -12.444 -13.200 17.040 1.00 92.19 354 ASP A CA 1
ATOM 2920 C C . ASP A 1 354 ? -12.264 -14.710 16.854 1.00 92.19 354 ASP A C 1
ATOM 2922 O O . ASP A 1 354 ? -12.040 -15.172 15.726 1.00 92.19 354 ASP A O 1
ATOM 2926 N N . TYR A 1 355 ? -12.464 -15.500 17.912 1.00 94.19 355 TYR A N 1
ATOM 2927 C CA . TYR A 1 355 ? -12.568 -16.957 17.809 1.00 94.19 355 TYR A CA 1
ATOM 2928 C C . TYR A 1 355 ? -13.679 -17.383 16.832 1.00 94.19 355 TYR A C 1
ATOM 2930 O O . TYR A 1 355 ? -13.454 -18.240 15.969 1.00 94.19 355 TYR A O 1
ATOM 2938 N N . LEU A 1 356 ? -14.861 -16.760 16.903 1.00 92.94 356 LEU A N 1
ATOM 2939 C CA . LEU A 1 356 ? -15.974 -17.074 16.001 1.00 92.94 356 LEU A CA 1
ATOM 2940 C C . LEU A 1 356 ? -15.662 -16.727 14.541 1.00 92.94 356 LEU A C 1
ATOM 2942 O O . LEU A 1 356 ? -15.894 -17.562 13.664 1.00 92.94 356 LEU A O 1
ATOM 2946 N N . LYS A 1 357 ? -15.060 -15.561 14.274 1.00 91.88 357 LYS A N 1
ATOM 2947 C CA . LYS A 1 357 ? -14.611 -15.188 12.919 1.00 91.88 357 LYS A CA 1
ATOM 2948 C C . LYS A 1 357 ? -13.624 -16.212 12.349 1.00 91.88 357 LYS A C 1
ATOM 2950 O O . LYS A 1 357 ? -13.701 -16.559 11.169 1.00 91.88 357 LYS A O 1
ATOM 2955 N N . ASN A 1 358 ? -12.690 -16.712 13.166 1.00 87.81 358 ASN A N 1
ATOM 2956 C CA . ASN A 1 358 ? -11.751 -17.754 12.742 1.00 87.81 358 ASN A CA 1
ATOM 2957 C C . ASN A 1 358 ? -12.474 -19.069 12.397 1.00 87.81 358 ASN A C 1
ATOM 2959 O O . ASN A 1 358 ? -12.174 -19.702 11.382 1.00 87.81 358 ASN A O 1
ATOM 2963 N N . LEU A 1 359 ? -13.459 -19.458 13.210 1.00 85.69 359 LEU A N 1
ATOM 2964 C CA . LEU A 1 359 ? -14.263 -20.657 12.992 1.00 85.69 359 LEU A CA 1
ATOM 2965 C C . LEU A 1 359 ? -15.090 -20.582 11.695 1.00 85.69 359 LEU A C 1
ATOM 2967 O O . LEU A 1 359 ? -15.143 -21.558 10.951 1.00 85.69 359 LEU A O 1
ATOM 2971 N N . GLU A 1 360 ? -15.689 -19.431 11.385 1.00 84.06 360 GLU A N 1
ATOM 2972 C CA . GLU A 1 360 ? -16.472 -19.222 10.156 1.00 84.06 360 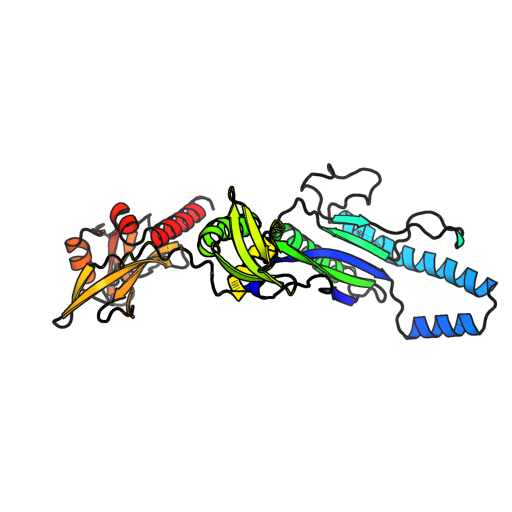GLU A CA 1
ATOM 2973 C C . GLU A 1 360 ? -15.619 -19.318 8.885 1.00 84.06 360 GLU A C 1
ATOM 2975 O O . GLU A 1 360 ? -16.022 -19.961 7.909 1.00 84.06 360 GLU A O 1
ATOM 2980 N N . ARG A 1 361 ? -14.402 -18.754 8.913 1.00 80.50 361 ARG A N 1
ATOM 2981 C CA . ARG A 1 361 ? -13.432 -18.879 7.809 1.00 80.50 361 ARG A CA 1
ATOM 2982 C C . ARG A 1 361 ? -13.092 -20.339 7.505 1.00 80.50 361 ARG A C 1
ATOM 2984 O O . ARG A 1 361 ? -12.895 -20.683 6.347 1.00 80.50 361 ARG A O 1
ATOM 2991 N N . ARG A 1 362 ? -13.068 -21.200 8.526 1.00 70.56 362 ARG A N 1
ATOM 2992 C CA . ARG A 1 362 ? -12.804 -22.643 8.384 1.00 70.56 362 ARG A CA 1
ATOM 2993 C C . ARG A 1 362 ? -13.984 -23.428 7.821 1.00 70.56 362 ARG A C 1
ATOM 2995 O O . ARG A 1 362 ? -13.756 -24.444 7.188 1.00 70.56 362 ARG A O 1
ATOM 3002 N N . CYS A 1 363 ? -15.219 -22.991 8.058 1.00 60.28 363 CYS A N 1
ATOM 3003 C CA . CYS A 1 363 ? -16.407 -23.625 7.472 1.00 60.28 363 CYS A CA 1
ATOM 3004 C C . CYS A 1 363 ? -16.638 -23.221 6.006 1.00 60.28 363 CYS A C 1
ATOM 3006 O O . CYS A 1 363 ? -17.431 -23.865 5.323 1.00 60.28 363 CYS A O 1
ATOM 3008 N N . SER A 1 364 ? -15.990 -22.144 5.551 1.00 56.06 364 SER A N 1
ATOM 3009 C CA . SER A 1 364 ? -16.150 -21.577 4.203 1.00 56.06 364 SER A CA 1
ATOM 3010 C C . SER A 1 364 ? -15.038 -21.983 3.222 1.00 56.06 364 SER A C 1
ATOM 3012 O O . SER A 1 364 ? -15.119 -21.629 2.047 1.00 56.06 364 SER A O 1
ATOM 3014 N N . ALA A 1 365 ? -14.010 -22.688 3.705 1.00 47.56 365 ALA A N 1
ATOM 3015 C CA . ALA A 1 365 ? -12.918 -23.279 2.930 1.00 47.56 365 ALA A CA 1
ATOM 3016 C C . ALA A 1 365 ? -13.130 -24.792 2.809 1.00 47.56 365 ALA A C 1
ATOM 3018 O O . ALA A 1 365 ? -12.788 -25.342 1.738 1.00 47.56 365 ALA A O 1
#

Organism: NCBI:txid2652274

Radius of gyration: 32.05 Å; Cα contacts (8 Å, |Δi|>4): 567; chains: 1; bounding box: 56×79×90 Å

Solvent-accessible surface area (backbone atoms only — not comparable to full-atom values): 20537 Å² total; per-residue (Å²): 58,47,80,44,84,39,54,86,72,57,83,70,69,67,64,40,48,76,73,62,40,32,44,87,32,70,40,31,40,38,39,34,62,47,77,53,73,67,57,48,50,52,51,51,53,48,54,78,73,50,53,72,68,58,42,52,50,50,52,41,54,49,53,52,50,40,16,64,65,33,41,61,55,56,54,54,48,55,74,79,43,48,42,35,69,66,55,97,64,69,83,54,66,84,92,45,62,80,45,50,30,40,47,48,59,48,60,43,56,72,91,58,77,46,80,58,76,29,37,32,38,34,37,35,33,44,44,82,67,40,54,69,68,55,44,46,51,51,51,51,52,52,52,52,48,44,50,75,77,40,44,82,38,81,38,41,34,38,34,44,32,37,36,75,42,67,43,60,69,62,49,48,56,48,48,64,66,45,48,72,76,46,42,68,40,75,48,74,56,94,95,35,57,23,31,30,41,68,53,96,90,41,54,28,42,32,43,74,86,48,89,82,57,66,44,81,57,51,76,67,53,52,54,52,51,24,57,76,70,68,53,67,84,64,71,76,64,65,80,86,58,75,74,60,54,44,81,44,81,52,101,92,46,72,37,40,30,30,57,46,40,41,56,44,98,86,57,33,58,31,37,40,32,31,30,41,82,79,84,50,83,39,87,69,48,57,53,37,46,94,62,92,74,84,56,58,91,57,28,37,29,38,28,46,85,82,39,74,57,53,71,60,52,34,48,76,71,65,40,37,43,80,69,84,47,68,49,76,57,92,97,47,73,27,48,30,30,37,47,38,65,69,52,44,42,68,50,22,50,65,33,38,52,52,38,50,55,51,48,53,58,62,76,75,107